Protein AF-0000000078424276 (afdb_homodimer)

Secondary structure (DSSP, 8-state):
--HHHHHHHIIIIIS-HHHHHS--HHHHHHHHHHHHHHHHHHHTTTTGGGGGSHHHHHHHHIIIIIIHHHHTTTSGGGTTTHHHHHHHHHHHTTSGGGGGS-HHHHHHHHHHHHH---HHHHHHHHHHHHHHT-HHHHHHHHHHHHHHHHHSS-GGGHHHHTPPPPHHHHHHHTSTT---/--HHHHHHHIIIIIS-HHHHHS--HHHHHHHHHHHHHHHHHHHTTTTGGGGGSHHHHHHHHIIIIIIHHHHTTTSGGGTTTHHHHHHHHHHHTTSGGGGGS-HHHHHHHHHHHHH---HHHHHHHHHHHHHHT-HHHHHHHHHHHHHHHHHSS-GGGHHHHTPPPPHHHHHHHTSTT---

Nearest PDB structures (foldseek):
  2i6h-assembly1_B  TM=9.568E-01  e=4.124E-10  Agrobacterium fabrum str. C58
  8w7s-assembly1_H  TM=4.248E-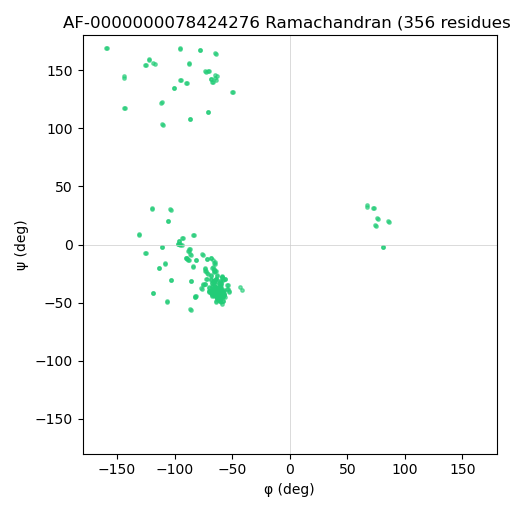01  e=8.138E+00  Saccharomyces cerevisiae S288C
  2i6h-assembly1_B  TM=9.570E-01  e=4.493E-10  Agrobacterium fabrum str. C58
  8w7s-assembly1_H  TM=4.250E-01  e=8.081E+00  Saccharomyces cerevisiae S288C

Foldseek 3Di:
DPPLVVLVCCVPPVDDPCLQPDDDLVSLVVLCVPCVVVLVCLLVVNQVVLVVDLSSLLSSLCSLQRNLCSPQPLAPSSCVSLVVSLVSLVVSCPDPCLVVDDLVSNLSSLVSLLQDLALVSLVVSLVSVVVSVDVVSSVSSVVSSVCSVVPSGQLVCCVNNVHDDDPVSVVLCPDPPSHD/DPPLVVLVCCVPPVDDPCLQPDDDLVSLVVLCVPCVVVLVCLLVVNQVVLVVDLSSLLSSLCSLQRNLCSPQPLAPSSCVSLVVSLVSLVVSCPDPCLVVDDLVSNLSSLVSLLQDLALVSLVVSLVSVVVSVDVVSSVSSVVSSVCSVVPSGLLVCCVNNVHDDDPVSVVLCPDPPSHD

Radius of gyration: 20.66 Å; Cα contacts (8 Å, |Δi|>4): 414; chains: 2; bounding box: 44×57×50 Å

Organism: Lucilia cuprina (NCBI:txid7375)

Sequence (360 aa):
MNAMEEVLSFWFEESTPKQWFEKNEKFDLTIAKRFTALSEQAAKGELAYWRVSIRGRLAEIIILDQFSRNLWRDTPRAFAQDPMALALAQEAIKQPDYHLLTLTQRKFILMPFMHSESSFIHLQAVELFRMLGDDNTLDYEMRHKAIIDKFGRYPHRNEILGRPSTAEEIAFLQQPNSSFMNAMEEVLSFWFEESTPKQWFEKNEKFDLTIAKRFTALSEQAAKGELAYWRVSIRGRLAEIIILDQFSRNLWRDTPRAFAQDPMALALAQEAIKQPDYHLLTLTQRKFILMPFMHSESSFIHLQAVELFRMLGDDNTLDYEMRHKAIIDKFGRYPHRNEILGRPSTAEEIAFLQQPNSSF

pLDDT: mean 97.3, std 3.14, range [69.75, 98.94]

Solvent-accessible surface area (backbone atoms only — not comparable to full-atom values): 19780 Å² total; per-residue (Å²): 129,60,71,53,54,49,49,44,44,42,63,72,63,72,42,51,81,68,62,75,76,49,91,44,72,70,61,27,49,52,47,38,75,73,37,46,71,58,41,55,35,49,64,65,52,66,53,60,81,37,57,85,37,62,67,29,42,42,30,52,33,39,38,36,48,53,46,24,43,44,65,30,55,89,38,51,66,22,56,64,34,42,52,35,25,30,49,51,29,63,53,45,72,69,40,87,57,43,78,74,46,52,68,71,58,45,49,54,44,47,42,38,37,62,70,48,58,38,61,70,47,35,61,54,34,52,55,54,35,56,71,64,67,43,67,68,60,33,49,52,45,52,54,47,42,52,44,25,70,71,67,55,34,62,62,72,49,21,74,52,64,72,43,88,73,49,72,68,47,55,57,45,60,72,39,87,86,48,66,129,126,58,70,53,55,50,49,44,43,42,62,70,64,72,42,50,80,66,61,74,76,48,93,46,71,70,60,25,48,52,48,40,74,72,37,47,72,58,41,54,36,48,64,67,53,67,52,61,82,37,56,84,39,64,67,28,42,42,29,52,32,39,38,37,48,53,47,24,43,44,64,31,56,87,38,53,66,21,56,66,34,43,52,36,25,29,50,51,29,63,54,45,71,69,40,88,57,42,78,74,47,53,69,70,57,46,48,54,44,48,41,37,38,60,71,48,59,37,62,70,45,33,60,53,34,53,56,53,36,55,70,63,69,43,65,70,60,33,50,53,43,52,53,47,41,51,44,25,68,72,67,54,34,62,64,72,4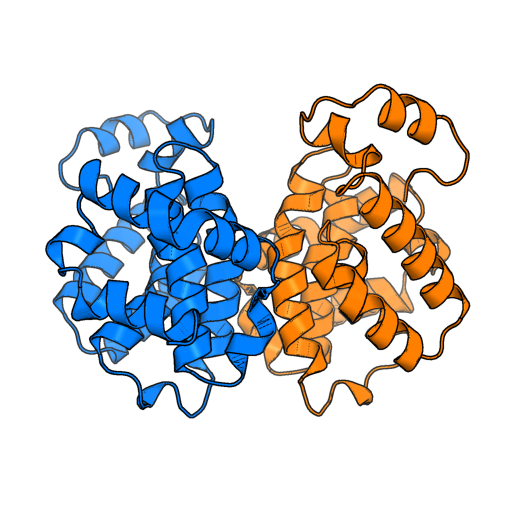7,21,72,52,63,73,43,87,73,51,72,67,47,54,56,46,60,72,40,86,85,48,65,129

InterPro domains:
  IPR010323 Protein of unknown function DUF924 [PF06041] (7-176)
  IPR011990 Tetratricopeptide-like helical domain superfamily [G3DSA:1.25.40.10] (80-180)
  IPR011990 Tetratricopeptide-like helical domain superfamily [SSF48452] (3-176)

Structure (mmCIF, N/CA/C/O backbone):
data_AF-0000000078424276-model_v1
#
loop_
_entity.id
_entity.type
_entity.pdbx_description
1 polymer 'DUF924 domain-containing protein'
#
loop_
_atom_site.group_PDB
_atom_site.id
_atom_site.type_symbol
_atom_site.label_atom_id
_atom_site.label_alt_id
_atom_site.label_comp_id
_atom_site.label_asym_id
_atom_site.label_entity_id
_atom_site.label_seq_id
_atom_site.pdbx_PDB_ins_code
_atom_site.Cartn_x
_atom_site.Cartn_y
_atom_site.Cartn_z
_atom_site.occupancy
_atom_site.B_iso_or_equiv
_atom_site.auth_seq_id
_atom_site.auth_comp_id
_atom_site.auth_asym_id
_atom_site.auth_atom_id
_atom_site.pdbx_PDB_model_num
ATOM 1 N N . MET A 1 1 ? -11.227 0.603 -26.094 1 69.88 1 MET A N 1
ATOM 2 C CA . MET A 1 1 ? -11.32 -0.172 -24.844 1 69.88 1 MET A CA 1
ATOM 3 C C . MET A 1 1 ? -10.742 0.611 -23.672 1 69.88 1 MET A C 1
ATOM 5 O O . MET A 1 1 ? -9.781 1.366 -23.828 1 69.88 1 MET A O 1
ATOM 9 N N . ASN A 1 2 ? -11.484 0.769 -22.516 1 90 2 ASN A N 1
ATOM 10 C CA . ASN A 1 2 ? -10.938 1.513 -21.375 1 90 2 ASN A CA 1
ATOM 11 C C . ASN A 1 2 ? -9.727 0.802 -20.781 1 90 2 ASN A C 1
ATOM 13 O O . ASN A 1 2 ? -9.492 -0.376 -21.062 1 90 2 ASN A O 1
ATOM 17 N N . ALA A 1 3 ? -8.766 1.421 -20.344 1 96 3 ALA A N 1
ATOM 18 C CA . ALA A 1 3 ? -7.484 0.939 -19.844 1 96 3 ALA A CA 1
ATOM 19 C C . ALA A 1 3 ? -7.668 -0.274 -18.938 1 96 3 ALA A C 1
ATOM 21 O O . ALA A 1 3 ? -6.883 -1.226 -19 1 96 3 ALA A O 1
ATOM 22 N N . MET A 1 4 ? -8.703 -0.264 -18.188 1 96.62 4 MET A N 1
ATOM 23 C CA . MET A 1 4 ? -9.023 -1.378 -17.297 1 96.62 4 MET A CA 1
ATOM 24 C C . MET A 1 4 ? -9.273 -2.654 -18.078 1 96.62 4 MET A C 1
ATOM 26 O O . MET A 1 4 ? -8.734 -3.713 -17.75 1 96.62 4 MET A O 1
ATOM 30 N N . GLU A 1 5 ? -10.078 -2.549 -19.094 1 97.31 5 GLU A N 1
ATOM 31 C CA . GLU A 1 5 ? -10.398 -3.701 -19.938 1 97.31 5 GLU A CA 1
ATOM 32 C C . GLU A 1 5 ? -9.172 -4.188 -20.703 1 97.31 5 GLU A C 1
ATOM 34 O O . GLU A 1 5 ? -9.016 -5.387 -20.938 1 97.31 5 GLU A O 1
ATOM 39 N N . GLU A 1 6 ? -8.328 -3.264 -21.031 1 98.19 6 GLU A N 1
ATOM 40 C CA . GLU A 1 6 ? -7.094 -3.645 -21.719 1 98.19 6 GLU A CA 1
ATOM 41 C C . GLU A 1 6 ? -6.227 -4.523 -20.812 1 98.19 6 GLU A C 1
ATOM 43 O O . GLU A 1 6 ? -5.637 -5.504 -21.281 1 98.19 6 GLU A O 1
ATOM 48 N N . VAL A 1 7 ? -6.129 -4.156 -19.562 1 98.75 7 VAL A N 1
ATOM 49 C CA . VAL A 1 7 ? -5.352 -4.934 -18.609 1 98.75 7 VAL A CA 1
ATOM 50 C C . VAL A 1 7 ? -5.93 -6.344 -18.5 1 98.75 7 VAL A C 1
ATOM 52 O O . VAL A 1 7 ? -5.199 -7.332 -18.594 1 98.75 7 VAL A O 1
ATOM 55 N N . LEU A 1 8 ? -7.23 -6.41 -18.328 1 98.56 8 LEU A N 1
ATOM 56 C CA . LEU A 1 8 ? -7.879 -7.695 -18.109 1 98.56 8 LEU A CA 1
ATOM 57 C C . LEU A 1 8 ? -7.832 -8.555 -19.359 1 98.56 8 LEU A C 1
ATOM 59 O O . LEU A 1 8 ? -7.578 -9.758 -19.297 1 98.56 8 LEU A O 1
ATOM 63 N N . SER A 1 9 ? -8.07 -7.938 -20.516 1 98.44 9 SER A N 1
ATOM 64 C CA . SER A 1 9 ? -7.996 -8.672 -21.781 1 98.44 9 SER A CA 1
ATOM 65 C C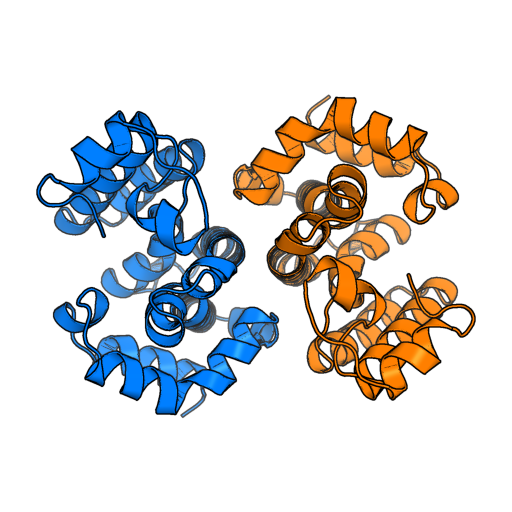 . SER A 1 9 ? -6.59 -9.195 -22.031 1 98.44 9 SER A C 1
ATOM 67 O O . SER A 1 9 ? -6.414 -10.336 -22.469 1 98.44 9 SER A O 1
ATOM 69 N N . PHE A 1 10 ? -5.641 -8.375 -21.734 1 98.75 10 PHE A N 1
ATOM 70 C CA . PHE A 1 10 ? -4.262 -8.812 -21.922 1 98.75 10 PHE A CA 1
ATOM 71 C C . PHE A 1 10 ? -3.941 -9.992 -21.016 1 98.75 10 PHE A C 1
ATOM 73 O O . PHE A 1 10 ? -3.393 -11 -21.453 1 98.75 10 PHE A O 1
ATOM 80 N N . TRP A 1 11 ? -4.316 -9.898 -19.719 1 98.38 11 TRP A N 1
ATOM 81 C CA . TRP A 1 11 ? -3.883 -10.875 -18.719 1 98.38 11 TRP A CA 1
ATOM 82 C C . TRP A 1 11 ? -4.652 -12.188 -18.875 1 98.38 11 TRP A C 1
ATOM 84 O O . TRP A 1 11 ? -4.074 -13.266 -18.781 1 98.38 11 TRP A O 1
ATOM 94 N N . PHE A 1 12 ? -5.953 -12.109 -19.266 1 98.06 12 PHE A N 1
ATOM 95 C CA . PHE A 1 12 ? -6.781 -13.305 -19.188 1 98.06 12 PHE A CA 1
ATOM 96 C C . PHE A 1 12 ? -7.078 -13.859 -20.578 1 98.06 12 PHE A C 1
ATOM 98 O O . PHE A 1 12 ? -7.504 -15.008 -20.719 1 98.06 12 PHE A O 1
ATOM 105 N N . GLU A 1 13 ? -6.859 -13.039 -21.562 1 97.69 13 GLU A N 1
ATOM 106 C CA . GLU A 1 13 ? -7.242 -13.492 -22.891 1 97.69 13 GLU A CA 1
ATOM 107 C C . GLU A 1 13 ? -6.027 -13.57 -23.812 1 97.69 13 GLU A C 1
ATOM 109 O O . GLU A 1 13 ? -5.863 -14.547 -24.547 1 97.69 13 GLU A O 1
ATOM 114 N N . GLU A 1 14 ? -5.164 -12.602 -23.75 1 97.75 14 GLU A N 1
ATOM 115 C CA . GLU A 1 14 ? -4.02 -12.555 -24.672 1 97.75 14 GLU A CA 1
ATOM 116 C C . GLU A 1 14 ? -2.854 -13.375 -24.125 1 97.75 14 GLU A C 1
ATOM 118 O O . GLU A 1 14 ? -2.053 -13.906 -24.891 1 97.75 14 GLU A O 1
ATOM 123 N N . SER A 1 15 ? -2.764 -13.414 -22.859 1 97.19 15 SER A N 1
ATOM 124 C CA . SER A 1 15 ? -1.68 -14.172 -22.234 1 97.19 15 SER A CA 1
ATOM 125 C C . SER A 1 15 ? -2.137 -15.57 -21.859 1 97.19 15 SER A C 1
ATOM 127 O O . SER A 1 15 ? -3.328 -15.883 -21.922 1 97.19 15 SER A O 1
ATOM 129 N N . THR A 1 16 ? -1.151 -16.422 -21.484 1 95.62 16 THR A N 1
ATOM 130 C CA . THR A 1 16 ? -1.415 -17.812 -21.109 1 95.62 16 THR A CA 1
ATOM 131 C C . THR A 1 16 ? -0.993 -18.062 -19.656 1 95.62 16 THR A C 1
ATOM 133 O O . THR A 1 16 ? -0.141 -17.344 -19.125 1 95.62 16 THR A O 1
ATOM 136 N N . PRO A 1 17 ? -1.586 -19.078 -19 1 93.5 17 PRO A N 1
ATOM 137 C CA . PRO A 1 17 ? -1.202 -19.406 -17.625 1 93.5 17 PRO A CA 1
ATOM 138 C C . PRO A 1 17 ? 0.3 -19.641 -17.484 1 93.5 17 PRO A C 1
ATOM 140 O O . PRO A 1 17 ? 0.886 -19.266 -16.453 1 93.5 17 PRO A O 1
ATOM 143 N N . LYS A 1 18 ? 0.91 -20.203 -18.469 1 93 18 LYS A N 1
ATOM 144 C CA . LYS A 1 18 ? 2.354 -20.406 -18.438 1 93 18 LYS A CA 1
ATOM 145 C C . LYS A 1 18 ? 3.105 -19.094 -18.375 1 93 18 LYS A C 1
ATOM 147 O O . LYS A 1 18 ? 4.066 -18.953 -17.609 1 93 18 LYS A O 1
ATOM 152 N N . GLN A 1 19 ? 2.627 -18.094 -19.078 1 93.75 19 GLN A N 1
ATOM 153 C CA . GLN A 1 19 ? 3.281 -16.797 -19.156 1 93.75 19 GLN A CA 1
ATOM 154 C C . GLN A 1 19 ? 3.113 -16.016 -17.859 1 93.75 19 GLN A C 1
ATOM 156 O O . GLN A 1 19 ? 3.938 -15.156 -17.531 1 93.75 19 GLN A O 1
ATOM 161 N N . TRP A 1 20 ? 2.113 -16.312 -17.078 1 92.38 20 TRP A N 1
ATOM 162 C CA . TRP A 1 20 ? 1.844 -15.586 -15.844 1 92.38 20 TRP A CA 1
ATOM 163 C C . TRP A 1 20 ? 2.98 -15.773 -14.844 1 92.38 20 TRP A C 1
ATOM 165 O O . TRP A 1 20 ? 3.242 -14.891 -14.023 1 92.38 20 TRP A O 1
ATOM 175 N N . PHE A 1 21 ? 3.664 -16.938 -14.898 1 89.5 21 PHE A N 1
ATOM 176 C CA . PHE A 1 21 ? 4.523 -17.281 -13.766 1 89.5 21 PHE A CA 1
ATOM 177 C C . PHE A 1 21 ? 5.941 -17.578 -14.242 1 89.5 21 PHE A C 1
ATOM 179 O O . PHE A 1 21 ? 6.859 -17.703 -13.422 1 89.5 21 PHE A O 1
ATOM 186 N N . GLU A 1 22 ? 6.105 -17.625 -15.586 1 90.5 22 GLU A N 1
ATOM 187 C CA . GLU A 1 22 ? 7.43 -17.906 -16.141 1 90.5 22 GLU A CA 1
ATOM 188 C C . GLU A 1 22 ? 8.219 -16.609 -16.3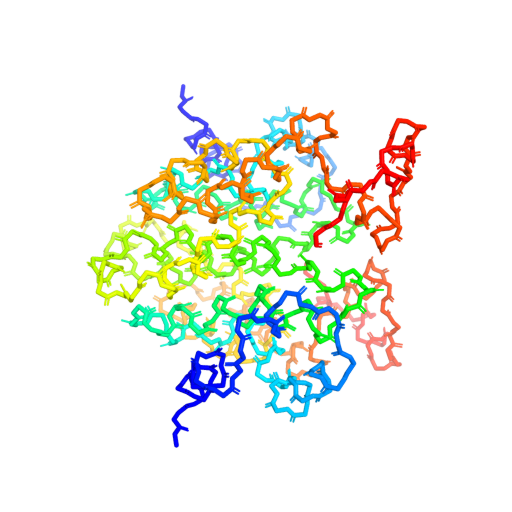44 1 90.5 22 GLU A C 1
ATOM 190 O O . GLU A 1 22 ? 7.668 -15.602 -16.781 1 90.5 22 GLU A O 1
ATOM 195 N N . LYS A 1 23 ? 9.492 -16.719 -15.992 1 92.62 23 LYS A N 1
ATOM 196 C CA . LYS A 1 23 ? 10.375 -15.633 -16.391 1 92.62 23 LYS A CA 1
ATOM 197 C C . LYS A 1 23 ? 10.625 -15.633 -17.891 1 92.62 23 LYS A C 1
ATOM 199 O O . LYS A 1 23 ? 11.156 -16.609 -18.438 1 92.62 23 LYS A O 1
ATOM 204 N N . ASN A 1 24 ? 10.172 -14.656 -18.484 1 95.69 24 ASN A N 1
ATOM 205 C CA . ASN A 1 24 ? 10.305 -14.516 -19.938 1 95.69 24 ASN A CA 1
ATOM 206 C C . ASN A 1 24 ? 10.531 -13.062 -20.344 1 95.69 24 ASN A C 1
ATOM 208 O O . ASN A 1 24 ? 9.648 -12.227 -20.188 1 95.69 24 ASN A O 1
ATOM 212 N N . GLU A 1 25 ? 11.672 -12.789 -20.938 1 96.56 25 GLU A N 1
ATOM 213 C CA . GLU A 1 25 ? 12.086 -11.43 -21.266 1 96.56 25 GLU A CA 1
ATOM 214 C C . GLU A 1 25 ? 11.156 -10.805 -22.312 1 96.56 25 GLU A C 1
ATOM 216 O O . GLU A 1 25 ? 10.852 -9.617 -22.234 1 96.56 25 GLU A O 1
ATOM 221 N N . LYS A 1 26 ? 10.797 -11.625 -23.25 1 97.38 26 LYS A N 1
ATOM 222 C CA . LYS A 1 26 ? 9.906 -11.109 -24.297 1 97.38 26 LYS A CA 1
ATOM 223 C C . LYS A 1 26 ? 8.555 -10.711 -23.719 1 97.38 26 LYS A C 1
ATOM 225 O O . LYS A 1 26 ? 7.988 -9.688 -24.078 1 97.38 26 LYS A O 1
ATOM 230 N N . PHE A 1 27 ? 8.023 -11.516 -22.828 1 98.06 27 PHE A N 1
ATOM 231 C CA . PHE A 1 27 ? 6.758 -11.211 -22.172 1 98.06 27 PHE A CA 1
ATOM 232 C C . PHE A 1 27 ? 6.879 -9.969 -21.297 1 98.06 27 PHE A C 1
ATOM 234 O O . PHE A 1 27 ? 6 -9.102 -21.328 1 98.06 27 PHE A O 1
ATOM 241 N N . ASP A 1 28 ? 7.996 -9.828 -20.562 1 98.19 28 ASP A N 1
ATOM 242 C CA . ASP A 1 28 ? 8.266 -8.641 -19.766 1 98.19 28 ASP A CA 1
ATOM 243 C C . ASP A 1 28 ? 8.273 -7.383 -20.625 1 98.19 28 ASP A C 1
ATOM 245 O O . ASP A 1 28 ? 7.699 -6.363 -20.234 1 98.19 28 ASP A O 1
ATOM 249 N N . LEU A 1 29 ? 8.898 -7.488 -21.766 1 98.06 29 LEU A N 1
ATOM 250 C CA . LEU A 1 29 ? 8.992 -6.352 -22.672 1 98.06 29 LEU A CA 1
ATOM 251 C C . LEU A 1 29 ? 7.617 -5.969 -23.203 1 98.06 29 LEU A C 1
ATOM 253 O O . LEU A 1 29 ? 7.332 -4.785 -23.406 1 98.06 29 LEU A O 1
ATOM 257 N N . THR A 1 30 ? 6.812 -6.984 -23.469 1 98.25 30 THR A N 1
ATOM 258 C CA . THR A 1 30 ? 5.461 -6.711 -23.938 1 98.25 30 THR A CA 1
ATOM 259 C C . THR A 1 30 ? 4.676 -5.922 -22.906 1 98.25 30 THR A C 1
ATOM 261 O O . THR A 1 30 ? 4.008 -4.941 -23.234 1 98.25 30 THR A O 1
ATOM 264 N N . ILE A 1 31 ? 4.758 -6.309 -21.656 1 98.5 31 ILE A N 1
ATOM 265 C CA . ILE A 1 31 ? 4.082 -5.613 -20.562 1 98.5 31 ILE A CA 1
ATOM 266 C C . ILE A 1 31 ? 4.633 -4.195 -20.438 1 98.5 31 ILE A C 1
ATOM 268 O O . ILE A 1 31 ? 3.869 -3.238 -20.281 1 98.5 31 ILE A O 1
ATOM 272 N N . ALA A 1 32 ? 5.93 -4.066 -20.562 1 98.44 32 ALA A N 1
ATOM 273 C CA . ALA A 1 32 ? 6.562 -2.756 -20.438 1 98.44 32 ALA A CA 1
ATOM 274 C C . ALA A 1 32 ? 6.078 -1.806 -21.531 1 98.44 32 ALA A C 1
ATOM 276 O O . ALA A 1 32 ? 5.73 -0.655 -21.25 1 98.44 32 ALA A O 1
ATOM 277 N N . LYS A 1 33 ? 6.023 -2.307 -22.719 1 98.25 33 LYS A N 1
ATOM 278 C CA . LYS A 1 33 ? 5.637 -1.486 -23.875 1 98.25 33 LYS A CA 1
ATOM 279 C C . LYS A 1 33 ? 4.195 -0.997 -23.734 1 98.25 33 LYS A C 1
ATOM 281 O O . LYS A 1 33 ? 3.877 0.127 -24.125 1 98.25 33 LYS A O 1
ATOM 286 N N . ARG A 1 34 ? 3.443 -1.755 -23.094 1 98.12 34 ARG A N 1
ATOM 287 C CA . ARG A 1 34 ? 2.018 -1.45 -23.125 1 98.12 34 ARG A CA 1
ATOM 288 C C . ARG A 1 34 ? 1.57 -0.788 -21.812 1 98.12 34 ARG A C 1
ATOM 290 O O . ARG A 1 34 ? 0.63 0.008 -21.812 1 98.12 34 ARG A O 1
ATOM 297 N N . PHE A 1 35 ? 2.227 -1.127 -20.688 1 98.69 35 PHE A N 1
ATOM 298 C CA . PHE A 1 35 ? 1.526 -0.844 -19.438 1 98.69 35 PHE A CA 1
ATOM 299 C C . PHE A 1 35 ? 2.436 -0.105 -18.453 1 98.69 35 PHE A C 1
ATOM 301 O O . PHE A 1 35 ? 2.082 0.08 -17.297 1 98.69 35 PHE A O 1
ATOM 308 N N . THR A 1 36 ? 3.662 0.361 -18.859 1 98.56 36 THR A N 1
ATOM 309 C CA . THR A 1 36 ? 4.57 1.032 -17.922 1 98.56 36 THR A CA 1
ATOM 310 C C . THR A 1 36 ? 3.916 2.279 -17.344 1 98.56 36 THR A C 1
ATOM 312 O O . THR A 1 36 ? 3.889 2.457 -16.125 1 98.56 36 THR A O 1
ATOM 315 N N . ALA A 1 37 ? 3.359 3.125 -18.203 1 98.19 37 ALA A N 1
ATOM 316 C CA . ALA A 1 37 ? 2.744 4.367 -17.734 1 98.19 37 ALA A CA 1
ATOM 317 C C . ALA A 1 37 ? 1.58 4.082 -16.797 1 98.19 37 ALA A C 1
ATOM 319 O O . ALA A 1 37 ? 1.432 4.742 -15.758 1 98.19 37 ALA A O 1
ATOM 320 N N . LEU A 1 38 ? 0.777 3.092 -17.125 1 98.56 38 LEU A N 1
ATOM 321 C CA . LEU A 1 38 ? -0.368 2.693 -16.312 1 98.56 38 LEU A CA 1
ATOM 322 C C . LEU A 1 38 ? 0.085 2.15 -14.969 1 98.56 38 LEU A C 1
ATOM 324 O O . LEU A 1 38 ? -0.542 2.422 -13.938 1 98.56 38 LEU A O 1
ATOM 328 N N . SER A 1 39 ? 1.176 1.409 -15 1 98.75 39 SER A N 1
ATOM 329 C CA . SER A 1 39 ? 1.721 0.837 -13.773 1 98.75 39 SER A CA 1
ATOM 330 C C . SER A 1 39 ? 2.254 1.925 -12.852 1 98.75 39 SER A C 1
ATOM 332 O O . SER A 1 39 ? 2.115 1.829 -11.625 1 98.75 39 SER A O 1
ATOM 334 N N . GLU A 1 40 ? 2.828 2.957 -13.422 1 98.31 40 GLU A N 1
ATOM 335 C CA . GLU A 1 40 ? 3.275 4.102 -12.625 1 98.31 40 GLU A CA 1
ATOM 336 C C . GLU A 1 40 ? 2.096 4.812 -11.969 1 98.31 40 GLU A C 1
ATOM 338 O O . GLU A 1 40 ? 2.166 5.188 -10.797 1 98.31 40 GLU A O 1
ATOM 343 N N . GLN A 1 41 ? 1.052 4.93 -12.672 1 98.62 41 GLN A N 1
ATOM 344 C CA . GLN A 1 41 ? -0.159 5.547 -12.141 1 98.62 41 GLN A CA 1
ATOM 345 C C . GLN A 1 41 ? -0.753 4.715 -11.008 1 98.62 41 GLN A C 1
ATOM 347 O O . GLN A 1 41 ? -1.153 5.258 -9.977 1 98.62 41 GLN A O 1
ATOM 352 N N . ALA A 1 42 ? -0.795 3.432 -11.18 1 98.81 42 ALA A N 1
ATOM 353 C CA . ALA A 1 42 ? -1.34 2.541 -10.164 1 98.81 42 ALA A CA 1
ATOM 354 C C . ALA A 1 42 ? -0.521 2.613 -8.875 1 98.81 42 ALA A C 1
ATOM 356 O O . ALA A 1 42 ? -1.082 2.674 -7.777 1 98.81 42 ALA A O 1
ATOM 357 N N . ALA A 1 43 ? 0.776 2.648 -9.062 1 98.56 43 ALA A N 1
ATOM 358 C CA . ALA A 1 43 ? 1.677 2.682 -7.91 1 98.56 43 ALA A CA 1
ATOM 359 C C . ALA A 1 43 ? 1.497 3.969 -7.109 1 98.56 43 ALA A C 1
ATOM 361 O O . ALA A 1 43 ? 1.759 3.998 -5.906 1 98.56 43 ALA A O 1
ATOM 362 N N . LYS A 1 44 ? 0.972 5.004 -7.777 1 98.5 44 LYS A N 1
ATOM 363 C CA . LYS A 1 44 ? 0.764 6.297 -7.133 1 98.5 44 LYS A CA 1
ATOM 364 C C . LYS A 1 44 ? -0.67 6.434 -6.629 1 98.5 44 LYS A C 1
ATOM 366 O O . LYS A 1 44 ? -1.059 7.488 -6.125 1 98.5 44 LYS A O 1
ATOM 371 N N . GLY A 1 45 ? -1.45 5.395 -6.781 1 98.75 45 GLY A N 1
ATOM 372 C CA . GLY A 1 45 ? -2.826 5.418 -6.309 1 98.75 45 GLY A CA 1
ATOM 373 C C . GLY A 1 45 ? -3.75 6.223 -7.211 1 98.75 45 GLY A C 1
ATOM 374 O O . GLY A 1 45 ? -4.844 6.605 -6.797 1 98.75 45 GLY A O 1
ATOM 375 N N . GLU A 1 46 ? -3.42 6.414 -8.445 1 98.81 46 GLU A N 1
ATOM 376 C CA . GLU A 1 46 ? -4.141 7.324 -9.328 1 98.81 46 GLU A CA 1
ATOM 377 C C . GLU A 1 46 ? -5.301 6.617 -10.023 1 98.81 46 GLU A C 1
ATOM 379 O O . GLU A 1 46 ? -6.121 7.258 -10.68 1 98.81 46 GLU A O 1
ATOM 384 N N . LEU A 1 47 ? -5.43 5.312 -9.836 1 98.62 47 LEU A N 1
ATOM 385 C CA . LEU A 1 47 ? -6.457 4.566 -10.555 1 98.62 47 LEU A CA 1
ATOM 386 C C . LEU A 1 47 ? -7.609 4.191 -9.625 1 98.62 47 LEU A C 1
ATOM 388 O O . LEU A 1 47 ? -8.352 3.242 -9.906 1 98.62 47 LEU A O 1
ATOM 392 N N . ALA A 1 48 ? -7.746 4.879 -8.516 1 98.44 48 ALA A N 1
ATOM 393 C CA . ALA A 1 48 ? -8.758 4.57 -7.504 1 98.44 48 ALA A CA 1
ATOM 394 C C . ALA A 1 48 ? -10.156 4.578 -8.109 1 98.44 48 ALA A C 1
ATOM 396 O O . ALA A 1 48 ? -11.047 3.863 -7.641 1 98.44 48 ALA A O 1
ATOM 397 N N . TYR A 1 49 ? -10.383 5.355 -9.125 1 97.5 49 TYR A N 1
ATOM 398 C CA . TYR A 1 49 ? -11.695 5.438 -9.766 1 97.5 49 TYR A CA 1
ATOM 399 C C . TYR A 1 49 ? -12.062 4.113 -10.414 1 97.5 49 TYR A C 1
ATOM 401 O O . TYR A 1 49 ? -13.227 3.887 -10.758 1 97.5 49 TYR A O 1
ATOM 409 N N . TRP A 1 50 ? -11.109 3.158 -10.656 1 98.31 50 TRP A N 1
ATOM 410 C CA . TRP A 1 50 ? -11.398 1.818 -11.156 1 98.31 50 TRP A CA 1
ATOM 411 C C . TRP A 1 50 ? -12.172 1.004 -10.117 1 98.31 50 TRP A C 1
ATOM 413 O O . TRP A 1 50 ? -12.852 0.037 -10.461 1 98.31 50 TRP A O 1
ATOM 423 N N . ARG A 1 51 ? -12.141 1.405 -8.812 1 98.56 51 ARG A N 1
ATOM 424 C CA . ARG A 1 51 ? -12.555 0.537 -7.711 1 98.56 51 ARG A CA 1
ATOM 425 C C . ARG A 1 51 ? -14.062 0.579 -7.512 1 98.56 51 ARG A C 1
ATOM 427 O O . ARG A 1 51 ? -14.586 -0.025 -6.574 1 98.56 51 ARG A O 1
ATOM 434 N N . VAL A 1 52 ? -14.758 1.205 -8.383 1 97.38 52 VAL A N 1
ATOM 435 C CA . VAL A 1 52 ? -16.219 1.23 -8.328 1 97.38 52 VAL A CA 1
ATOM 436 C C . VAL A 1 52 ? -16.766 -0.126 -8.758 1 97.38 52 VAL A C 1
ATOM 438 O O . VAL A 1 52 ? -17.922 -0.457 -8.453 1 97.38 52 VAL A O 1
ATOM 441 N N . SER A 1 53 ? -15.992 -0.93 -9.484 1 97.88 53 SER A N 1
ATOM 442 C CA . SER A 1 53 ? -16.391 -2.266 -9.906 1 97.88 53 SER A CA 1
ATOM 443 C C . SER A 1 53 ? -15.375 -3.314 -9.477 1 97.88 53 SER A C 1
ATOM 445 O O . SER A 1 53 ? -14.188 -3.008 -9.32 1 97.88 53 SER A O 1
ATOM 447 N N . ILE A 1 54 ? -15.844 -4.547 -9.32 1 98.62 54 ILE A N 1
ATOM 448 C CA . ILE A 1 54 ? -14.953 -5.633 -8.93 1 98.62 54 ILE A CA 1
ATOM 449 C C . ILE A 1 54 ? -13.93 -5.895 -10.031 1 98.62 54 ILE A C 1
ATOM 451 O O . ILE A 1 54 ? -12.781 -6.246 -9.742 1 98.62 54 ILE A O 1
ATOM 455 N N . ARG A 1 55 ? -14.297 -5.699 -11.32 1 98.38 55 ARG A N 1
ATOM 456 C CA . ARG A 1 55 ? -13.367 -5.875 -12.438 1 98.38 55 ARG A CA 1
ATOM 457 C C . ARG A 1 55 ? -12.273 -4.809 -12.414 1 98.38 55 ARG A C 1
ATOM 459 O O . ARG A 1 55 ? -11.117 -5.09 -12.734 1 98.38 55 ARG A O 1
ATOM 466 N N . GLY A 1 56 ? -12.711 -3.584 -12.07 1 98.69 56 GLY A N 1
ATOM 467 C CA . GLY A 1 56 ? -11.719 -2.535 -11.914 1 98.69 56 GLY A CA 1
ATOM 468 C C . GLY A 1 56 ? -10.734 -2.807 -10.789 1 98.69 56 GLY A C 1
ATOM 469 O O . GLY A 1 56 ? -9.531 -2.574 -10.93 1 98.69 56 GLY A O 1
ATOM 470 N N . ARG A 1 57 ? -11.25 -3.277 -9.602 1 98.88 57 ARG A N 1
ATOM 471 C CA . ARG A 1 57 ? -10.383 -3.676 -8.492 1 98.88 57 ARG A CA 1
ATOM 472 C C . ARG A 1 57 ? -9.406 -4.762 -8.922 1 98.88 57 ARG A C 1
ATOM 474 O O . ARG A 1 57 ? -8.219 -4.699 -8.602 1 98.88 57 ARG A O 1
ATOM 481 N N . LEU A 1 58 ? -9.914 -5.715 -9.68 1 98.88 58 LEU A N 1
ATOM 482 C CA . LEU A 1 58 ? -9.086 -6.805 -10.18 1 98.88 58 LEU A CA 1
ATOM 483 C C . LEU A 1 58 ? -7.98 -6.277 -11.086 1 98.88 58 LEU A C 1
ATOM 485 O O . LEU A 1 58 ? -6.812 -6.652 -10.938 1 98.88 58 LEU A O 1
ATOM 489 N N . ALA A 1 59 ? -8.32 -5.395 -11.992 1 98.94 59 ALA A N 1
ATOM 490 C CA . ALA A 1 59 ? -7.348 -4.84 -12.93 1 98.94 59 ALA A CA 1
ATOM 491 C C . ALA A 1 59 ? -6.238 -4.094 -12.188 1 98.94 59 ALA A C 1
ATOM 493 O O . ALA A 1 59 ? -5.059 -4.25 -12.508 1 98.94 59 ALA A O 1
ATOM 494 N N . GLU A 1 60 ? -6.602 -3.311 -11.227 1 98.94 60 GLU A N 1
ATOM 495 C CA . GLU A 1 60 ? -5.621 -2.572 -10.438 1 98.94 60 GLU A CA 1
ATOM 496 C C . GLU A 1 60 ? -4.684 -3.523 -9.695 1 98.94 60 GLU A C 1
ATOM 498 O O . GLU A 1 60 ? -3.471 -3.307 -9.664 1 98.94 60 GLU A O 1
ATOM 503 N N . ILE A 1 61 ? -5.234 -4.555 -9.133 1 98.94 61 ILE A N 1
ATOM 504 C CA . ILE A 1 61 ? -4.449 -5.516 -8.367 1 98.94 61 ILE A CA 1
ATOM 505 C C . ILE A 1 61 ? -3.498 -6.262 -9.305 1 98.94 61 ILE A C 1
ATOM 507 O O . ILE A 1 61 ? -2.342 -6.508 -8.953 1 98.94 61 ILE A O 1
ATOM 511 N N . ILE A 1 62 ? -3.969 -6.582 -10.539 1 98.94 62 ILE A N 1
ATOM 512 C CA . ILE A 1 62 ? -3.109 -7.242 -11.516 1 98.94 62 ILE A CA 1
ATOM 513 C C . ILE A 1 62 ? -1.909 -6.352 -11.828 1 98.94 62 ILE A C 1
ATOM 515 O O . ILE A 1 62 ? -0.771 -6.824 -11.859 1 98.94 62 ILE A O 1
ATOM 519 N N . ILE A 1 63 ? -2.127 -5.109 -11.984 1 98.88 63 ILE A N 1
ATOM 520 C CA . ILE A 1 63 ? -1.049 -4.176 -12.289 1 98.88 63 ILE A CA 1
ATOM 521 C C . ILE A 1 63 ? -0.063 -4.129 -11.125 1 98.88 63 ILE A C 1
ATOM 523 O O . ILE A 1 63 ? 1.146 -4.273 -11.32 1 98.88 63 ILE A O 1
ATOM 527 N N . LEU A 1 64 ? -0.537 -3.969 -9.93 1 98.88 64 LEU A N 1
ATOM 528 C CA . LEU A 1 64 ? 0.281 -3.711 -8.75 1 98.88 64 LEU A CA 1
ATOM 529 C C . LEU A 1 64 ? 1.05 -4.961 -8.336 1 98.88 64 LEU A C 1
ATOM 531 O O . LEU A 1 64 ? 2.16 -4.867 -7.805 1 98.88 64 LEU A O 1
ATOM 535 N N . ASP A 1 65 ? 0.479 -6.07 -8.609 1 98.75 65 ASP A N 1
ATOM 536 C CA . ASP A 1 65 ? 1.051 -7.301 -8.078 1 98.75 65 ASP A CA 1
ATOM 537 C C . ASP A 1 65 ? 1.755 -8.102 -9.172 1 98.75 65 ASP A C 1
ATOM 539 O O . ASP A 1 65 ? 2.908 -8.5 -9.008 1 98.75 65 ASP A O 1
ATOM 543 N N . GLN A 1 66 ? 1.132 -8.328 -10.305 1 98.5 66 GLN A N 1
ATOM 544 C CA . GLN A 1 66 ? 1.683 -9.164 -11.367 1 98.5 66 GLN A CA 1
ATOM 545 C C . GLN A 1 66 ? 2.58 -8.352 -12.297 1 98.5 66 GLN A C 1
ATOM 547 O O . GLN A 1 66 ? 3.766 -8.656 -12.438 1 98.5 66 GLN A O 1
ATOM 552 N N . PHE A 1 67 ? 2.043 -7.27 -12.867 1 98.75 67 PHE A N 1
ATOM 553 C CA . PHE A 1 67 ? 2.824 -6.496 -13.828 1 98.75 67 PHE A CA 1
ATOM 554 C C . PHE A 1 67 ? 4.09 -5.949 -13.18 1 98.75 67 PHE A C 1
ATOM 556 O O . PHE A 1 67 ? 5.129 -5.832 -13.836 1 98.75 67 PHE A O 1
ATOM 563 N N . SER A 1 68 ? 3.973 -5.59 -11.875 1 98.31 68 SER A N 1
ATOM 564 C CA . SER A 1 68 ? 5.137 -5.047 -11.188 1 98.31 68 SER A CA 1
ATOM 565 C C . SER A 1 68 ? 6.312 -6.02 -11.234 1 98.31 68 SER A C 1
ATOM 567 O O . SER A 1 68 ? 7.461 -5.609 -11.414 1 98.31 68 SER A O 1
ATOM 569 N N . ARG A 1 69 ? 6.066 -7.277 -11.102 1 97.44 69 ARG A N 1
ATOM 570 C CA . ARG A 1 69 ? 7.094 -8.312 -11.086 1 97.44 69 ARG A CA 1
ATOM 571 C C . ARG A 1 69 ? 7.688 -8.516 -12.477 1 97.44 69 ARG A C 1
ATOM 573 O O . ARG A 1 69 ? 8.82 -8.992 -12.609 1 97.44 69 ARG A O 1
ATOM 580 N N . ASN A 1 70 ? 6.949 -8.188 -13.516 1 98 70 ASN A N 1
ATOM 581 C CA . ASN A 1 70 ? 7.457 -8.219 -14.883 1 98 70 ASN A CA 1
ATOM 582 C C . ASN A 1 70 ? 8.234 -6.953 -15.219 1 98 70 ASN A C 1
ATOM 584 O O . ASN A 1 70 ? 9.352 -7.023 -15.75 1 98 70 ASN A O 1
ATOM 588 N N . LEU A 1 71 ? 7.738 -5.809 -14.875 1 98 71 LEU A N 1
ATOM 589 C CA . LEU A 1 71 ? 8.273 -4.508 -15.258 1 98 71 LEU A CA 1
ATOM 590 C C . LEU A 1 71 ? 9.602 -4.242 -14.555 1 98 71 LEU A C 1
ATOM 592 O O . LEU A 1 71 ? 10.523 -3.67 -15.148 1 98 71 LEU A O 1
ATOM 596 N N . TRP A 1 72 ? 9.633 -4.602 -13.336 1 97.94 72 TRP A N 1
ATOM 597 C CA . TRP A 1 72 ? 10.781 -4.242 -12.516 1 97.94 72 TRP A CA 1
ATOM 598 C C . TRP A 1 72 ? 11.484 -5.484 -11.984 1 97.94 72 TRP A C 1
ATOM 600 O O . TRP A 1 72 ? 12.055 -5.469 -10.891 1 97.94 72 TRP A O 1
ATOM 610 N N . ARG A 1 73 ? 11.43 -6.512 -12.758 1 96.38 73 ARG A N 1
ATOM 611 C CA . ARG A 1 73 ? 12.047 -7.781 -12.391 1 96.38 73 ARG A CA 1
ATOM 612 C C . ARG A 1 73 ? 13.492 -7.582 -11.945 1 96.38 73 ARG A C 1
ATOM 614 O O . ARG A 1 73 ? 14.227 -6.797 -12.539 1 96.38 73 ARG A O 1
ATOM 621 N N . ASP A 1 74 ? 13.852 -8.195 -10.75 1 95.31 74 ASP A N 1
ATOM 622 C CA . ASP A 1 74 ? 15.203 -8.242 -10.195 1 95.31 74 ASP A CA 1
ATOM 623 C C . ASP A 1 74 ? 15.602 -6.891 -9.609 1 95.31 74 ASP A C 1
ATOM 625 O O . ASP A 1 74 ? 16.797 -6.57 -9.531 1 95.31 74 ASP A O 1
ATOM 629 N N . THR A 1 75 ? 14.641 -6.082 -9.398 1 97.31 75 THR A N 1
ATOM 630 C CA . THR A 1 75 ? 14.844 -4.863 -8.625 1 97.31 75 THR A CA 1
ATOM 631 C C . THR A 1 75 ? 13.906 -4.832 -7.414 1 97.31 75 THR A C 1
ATOM 633 O O . THR A 1 75 ? 12.875 -5.508 -7.398 1 97.31 75 THR A O 1
ATOM 636 N N . PRO A 1 76 ? 14.227 -4.027 -6.391 1 97 76 PRO A N 1
ATOM 637 C CA . PRO A 1 76 ? 13.352 -3.908 -5.223 1 97 76 PRO A CA 1
ATOM 638 C C . PRO A 1 76 ? 11.945 -3.416 -5.582 1 97 76 PRO A C 1
ATOM 640 O O . PRO A 1 76 ? 10.977 -3.781 -4.922 1 97 76 PRO A O 1
ATOM 643 N N . ARG A 1 77 ? 11.875 -2.66 -6.652 1 97.56 77 ARG A N 1
ATOM 644 C CA . ARG A 1 77 ? 10.602 -2.057 -7.043 1 97.56 77 ARG A CA 1
ATOM 645 C C . ARG A 1 77 ? 9.594 -3.123 -7.453 1 97.56 77 ARG A C 1
ATOM 647 O O . ARG A 1 77 ? 8.383 -2.873 -7.457 1 97.56 77 ARG A O 1
ATOM 654 N N . ALA A 1 78 ? 10.031 -4.305 -7.832 1 97.75 78 ALA A N 1
ATOM 655 C CA . ALA A 1 78 ? 9.141 -5.402 -8.195 1 97.75 78 ALA A CA 1
ATOM 656 C C . ALA A 1 78 ? 8.211 -5.758 -7.039 1 97.75 78 ALA A C 1
ATOM 658 O O . ALA A 1 78 ? 7.082 -6.211 -7.258 1 97.75 78 ALA A O 1
ATOM 659 N N . PHE A 1 79 ? 8.68 -5.492 -5.789 1 97.81 79 PHE A N 1
ATOM 660 C CA . PHE A 1 79 ? 7.93 -5.895 -4.605 1 97.81 79 PHE A CA 1
ATOM 661 C C . PHE A 1 79 ? 7.383 -4.676 -3.873 1 97.81 79 PHE A C 1
ATOM 663 O O . PHE A 1 79 ? 6.633 -4.812 -2.902 1 97.81 79 PHE A O 1
ATOM 670 N N . ALA A 1 80 ? 7.676 -3.486 -4.34 1 97.56 80 ALA A N 1
ATOM 671 C CA . ALA A 1 80 ? 7.398 -2.25 -3.613 1 97.56 80 ALA A CA 1
ATOM 672 C C . ALA A 1 80 ? 5.895 -2.029 -3.459 1 97.56 80 ALA A C 1
ATOM 674 O O . ALA A 1 80 ? 5.449 -1.384 -2.508 1 97.56 80 ALA A O 1
ATOM 675 N N . GLN A 1 81 ? 5.078 -2.635 -4.34 1 98.44 81 GLN A N 1
ATOM 676 C CA . GLN A 1 81 ? 3.641 -2.387 -4.328 1 98.44 81 GLN A CA 1
ATOM 677 C C . GLN A 1 81 ? 2.902 -3.477 -3.555 1 98.44 81 GLN A C 1
ATOM 679 O O . GLN A 1 81 ? 1.686 -3.398 -3.373 1 98.44 81 GLN A O 1
ATOM 684 N N . ASP A 1 82 ? 3.631 -4.457 -3.01 1 98.69 82 ASP A N 1
ATOM 685 C CA . ASP A 1 82 ? 2.996 -5.617 -2.391 1 98.69 82 ASP A CA 1
ATOM 686 C C . ASP A 1 82 ? 2.062 -5.191 -1.259 1 98.69 82 ASP A C 1
ATOM 688 O O . ASP A 1 82 ? 0.926 -5.664 -1.173 1 98.69 82 ASP A O 1
ATOM 692 N N . PRO A 1 83 ? 2.5 -4.27 -0.395 1 98.62 83 PRO A N 1
ATOM 693 C CA . PRO A 1 83 ? 1.603 -3.902 0.702 1 98.62 83 PRO A CA 1
ATOM 694 C C . PRO A 1 83 ? 0.326 -3.219 0.216 1 98.62 83 PRO A C 1
ATOM 696 O O . PRO A 1 83 ? -0.764 -3.514 0.714 1 98.62 83 PRO A O 1
ATOM 699 N N . MET A 1 84 ? 0.451 -2.352 -0.747 1 98.88 84 MET A N 1
ATOM 700 C CA . MET A 1 84 ? -0.718 -1.688 -1.317 1 98.88 84 MET A CA 1
ATOM 701 C C . MET A 1 84 ? -1.626 -2.693 -2.02 1 98.88 84 MET A C 1
ATOM 703 O O . MET A 1 84 ? -2.848 -2.637 -1.875 1 98.88 84 MET A O 1
ATOM 707 N N . ALA A 1 85 ? -1.029 -3.602 -2.771 1 98.94 85 ALA A N 1
ATOM 708 C CA . ALA A 1 85 ? -1.798 -4.637 -3.455 1 98.94 85 ALA A CA 1
ATOM 709 C C . ALA A 1 85 ? -2.572 -5.496 -2.459 1 98.94 85 ALA A C 1
ATOM 711 O O . ALA A 1 85 ? -3.744 -5.812 -2.68 1 98.94 85 ALA A O 1
ATOM 712 N N . LEU A 1 86 ? -1.896 -5.855 -1.369 1 98.94 86 LEU A N 1
ATOM 713 C CA . LEU A 1 86 ? -2.549 -6.66 -0.342 1 98.94 86 LEU A CA 1
ATOM 714 C C . LEU A 1 86 ? -3.721 -5.906 0.277 1 98.94 86 LEU A C 1
ATOM 716 O O . LEU A 1 86 ? -4.805 -6.465 0.449 1 98.94 86 LEU A O 1
ATOM 720 N N . ALA A 1 87 ? -3.518 -4.664 0.62 1 98.94 87 ALA A N 1
ATOM 721 C CA . ALA A 1 87 ? -4.586 -3.859 1.209 1 98.94 87 ALA A CA 1
ATOM 722 C C . ALA A 1 87 ? -5.789 -3.783 0.277 1 98.94 87 ALA A C 1
ATOM 724 O O . ALA A 1 87 ? -6.934 -3.904 0.722 1 98.94 87 ALA A O 1
ATOM 725 N N . LEU A 1 88 ? -5.504 -3.586 -0.985 1 98.94 88 LEU A N 1
ATOM 726 C CA . LEU A 1 88 ? -6.586 -3.482 -1.958 1 98.94 88 LEU A CA 1
ATOM 727 C C . LEU A 1 88 ? -7.27 -4.832 -2.16 1 98.94 88 LEU A C 1
ATOM 729 O O . LEU A 1 88 ? -8.484 -4.895 -2.359 1 98.94 88 LEU A O 1
ATOM 733 N N . ALA A 1 89 ? -6.516 -5.895 -2.137 1 98.94 89 ALA A N 1
ATOM 734 C CA . ALA A 1 89 ? -7.102 -7.23 -2.197 1 98.94 89 ALA A CA 1
ATOM 735 C C . ALA A 1 89 ? -8.008 -7.484 -0.997 1 98.94 89 ALA A C 1
ATOM 737 O O . ALA A 1 89 ? -9.102 -8.039 -1.144 1 98.94 89 ALA A O 1
ATOM 738 N N . GLN A 1 90 ? -7.574 -7.082 0.191 1 98.94 90 GLN A N 1
ATOM 739 C CA . GLN A 1 90 ? -8.352 -7.23 1.416 1 98.94 90 GLN A CA 1
ATOM 740 C C . GLN A 1 90 ? -9.68 -6.484 1.316 1 98.94 90 GLN A C 1
ATOM 742 O O . GLN A 1 90 ? -10.695 -6.941 1.847 1 98.94 90 GLN A O 1
ATOM 747 N N . GLU A 1 91 ? -9.688 -5.387 0.614 1 98.81 91 GLU A N 1
ATOM 748 C CA . GLU A 1 91 ? -10.93 -4.652 0.376 1 98.81 91 GLU A CA 1
ATOM 749 C C . GLU A 1 91 ? -11.773 -5.34 -0.69 1 98.81 91 GLU A C 1
ATOM 751 O O . GLU A 1 91 ? -13 -5.391 -0.574 1 98.81 91 GLU A O 1
ATOM 756 N N . ALA A 1 92 ? -11.117 -5.875 -1.691 1 98.88 92 ALA A N 1
ATOM 757 C CA . ALA A 1 92 ? -11.82 -6.445 -2.84 1 98.88 92 ALA A CA 1
ATOM 758 C C . ALA A 1 92 ? -12.633 -7.668 -2.432 1 98.88 92 ALA A C 1
ATOM 760 O O . ALA A 1 92 ? -13.766 -7.844 -2.881 1 98.88 92 ALA A O 1
ATOM 761 N N . ILE A 1 93 ? -12.109 -8.5 -1.561 1 98.62 93 ILE A N 1
ATOM 762 C CA . ILE A 1 93 ? -12.758 -9.766 -1.229 1 98.62 93 ILE A CA 1
ATOM 763 C C . ILE A 1 93 ? -14 -9.5 -0.387 1 98.62 93 ILE A C 1
ATOM 765 O O . ILE A 1 93 ? -14.828 -10.391 -0.186 1 98.62 93 ILE A O 1
ATOM 769 N N . LYS A 1 94 ? -14.156 -8.266 0.115 1 97.69 94 LYS A N 1
ATOM 770 C CA . LYS A 1 94 ? -15.312 -7.906 0.927 1 97.69 94 LYS A CA 1
ATOM 771 C C . LYS A 1 94 ? -16.469 -7.414 0.054 1 97.69 94 LYS A C 1
ATOM 773 O O . LYS A 1 94 ? -17.594 -7.242 0.536 1 97.69 94 LYS A O 1
ATOM 778 N N . GLN A 1 95 ? -16.141 -7.137 -1.208 1 97.88 95 GLN A N 1
ATOM 779 C CA . GLN A 1 95 ? -17.156 -6.594 -2.094 1 97.88 95 GLN A CA 1
ATOM 780 C C . GLN A 1 95 ? -18.234 -7.633 -2.402 1 97.88 95 GLN A C 1
ATOM 782 O O . GLN A 1 95 ? -17.938 -8.812 -2.572 1 97.88 95 GLN A O 1
ATOM 787 N N . PRO A 1 96 ? -19.484 -7.195 -2.494 1 97 96 PRO A N 1
ATOM 788 C CA . PRO A 1 96 ? -20.562 -8.148 -2.756 1 97 96 PRO A CA 1
ATOM 789 C C . PRO A 1 96 ? -20.422 -8.836 -4.113 1 97 96 PRO A C 1
ATOM 791 O O . PRO A 1 96 ? -20.906 -9.961 -4.289 1 97 96 PRO A O 1
ATOM 794 N N . ASP A 1 97 ? -19.781 -8.203 -5.066 1 97.69 97 ASP A N 1
ATOM 795 C CA . ASP A 1 97 ? -19.688 -8.75 -6.414 1 97.69 97 ASP A CA 1
ATOM 796 C C . ASP A 1 97 ? -18.422 -9.586 -6.59 1 97.69 97 ASP A C 1
ATOM 798 O O . ASP A 1 97 ? -18.141 -10.062 -7.688 1 97.69 97 ASP A O 1
ATOM 802 N N . TYR A 1 98 ? -17.703 -9.773 -5.516 1 98.38 98 TYR A N 1
ATOM 803 C CA . TYR A 1 98 ? -16.484 -10.578 -5.562 1 98.38 98 TYR A CA 1
ATOM 804 C C . TYR A 1 98 ? -16.766 -11.961 -6.145 1 98.38 98 TYR A C 1
ATOM 806 O O . TYR A 1 98 ? -15.992 -12.461 -6.961 1 98.38 98 TYR A O 1
ATOM 814 N N . HIS A 1 99 ? -17.891 -12.531 -5.809 1 96.25 99 HIS A N 1
ATOM 815 C CA . HIS A 1 99 ? -18.234 -13.898 -6.184 1 96.25 99 HIS A CA 1
ATOM 816 C C . HIS A 1 99 ? -18.641 -13.984 -7.648 1 96.25 99 HIS A C 1
ATOM 818 O O . HIS A 1 99 ? -18.766 -15.078 -8.203 1 96.25 99 HIS A O 1
ATOM 824 N N . LEU A 1 100 ? -18.797 -12.781 -8.305 1 97.5 100 LEU A N 1
ATOM 825 C CA . LEU A 1 100 ? -19.172 -12.766 -9.719 1 97.5 100 LEU A CA 1
ATOM 826 C C . LEU A 1 100 ? -17.938 -12.992 -10.602 1 97.5 100 LEU A C 1
ATOM 828 O O . LEU A 1 100 ? -18.078 -13.281 -11.789 1 97.5 100 LEU A O 1
ATOM 832 N N . LEU A 1 101 ? -16.812 -12.898 -10.039 1 98.31 101 LEU A N 1
ATOM 833 C CA . LEU A 1 101 ? -15.586 -13.164 -10.781 1 98.31 101 LEU A CA 1
ATOM 834 C C . LEU A 1 101 ? -15.414 -14.664 -11.023 1 98.31 101 LEU A C 1
ATOM 836 O O . LEU A 1 101 ? -15.859 -15.484 -10.219 1 98.31 101 LEU A O 1
ATOM 840 N N . THR A 1 102 ? -14.758 -14.977 -12.18 1 98.12 102 THR A N 1
ATOM 841 C CA . THR A 1 102 ? -14.406 -16.375 -12.422 1 98.12 102 THR A CA 1
ATOM 842 C C . THR A 1 102 ? -13.398 -16.859 -11.383 1 98.12 102 THR A C 1
ATOM 844 O O . THR A 1 102 ? -12.773 -16.062 -10.688 1 98.12 102 THR A O 1
ATOM 847 N N . LEU A 1 103 ? -13.234 -18.156 -11.289 1 97.56 103 LEU A N 1
ATOM 848 C CA . LEU A 1 103 ? -12.273 -18.75 -10.367 1 97.56 103 LEU A CA 1
ATOM 849 C C . LEU A 1 103 ? -10.867 -18.219 -10.625 1 97.56 103 LEU A C 1
ATOM 851 O O . LEU A 1 103 ? -10.148 -17.875 -9.688 1 97.56 103 LEU A O 1
ATOM 855 N N . THR A 1 104 ? -10.523 -18.141 -11.898 1 97.81 104 THR A N 1
ATOM 856 C CA . THR A 1 104 ? -9.195 -17.656 -12.266 1 97.81 104 THR A CA 1
ATOM 857 C C . THR A 1 104 ? -9.016 -16.203 -11.859 1 97.81 104 THR A C 1
ATOM 859 O O . THR A 1 104 ? -7.957 -15.812 -11.359 1 97.81 104 THR A O 1
ATOM 862 N N . GLN A 1 105 ? -9.984 -15.422 -12.094 1 98.56 105 GLN A N 1
ATOM 863 C CA . GLN A 1 105 ? -9.93 -14.008 -11.734 1 98.56 105 GLN A CA 1
ATOM 864 C C . GLN A 1 105 ? -9.82 -13.836 -10.219 1 98.56 105 GLN A C 1
ATOM 866 O O . GLN A 1 105 ? -9.031 -13.023 -9.734 1 98.56 105 GLN A O 1
ATOM 871 N N . ARG A 1 106 ? -10.57 -14.617 -9.453 1 98.75 106 ARG A N 1
ATOM 872 C CA . ARG A 1 106 ? -10.492 -14.57 -8 1 98.75 106 ARG A CA 1
ATOM 873 C C . ARG A 1 106 ? -9.109 -14.961 -7.508 1 98.75 106 ARG A C 1
ATOM 875 O O . ARG A 1 106 ? -8.594 -14.391 -6.543 1 98.75 106 ARG A O 1
ATOM 882 N N . LYS A 1 107 ? -8.547 -15.906 -8.164 1 98.44 107 LYS A N 1
ATOM 883 C CA . LYS A 1 107 ? -7.184 -16.328 -7.852 1 98.44 107 LYS A CA 1
ATOM 884 C C . LYS A 1 107 ? -6.23 -15.133 -7.844 1 98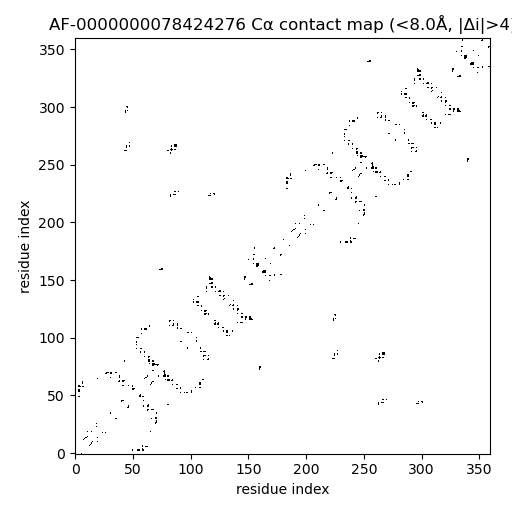.44 107 LYS A C 1
ATOM 886 O O . LYS A 1 107 ? -5.406 -15 -6.938 1 98.44 107 LYS A O 1
ATOM 891 N N . PHE A 1 108 ? -6.43 -14.258 -8.789 1 98.69 108 PHE A N 1
ATOM 892 C CA . PHE A 1 108 ? -5.488 -13.156 -8.945 1 98.69 108 PHE A CA 1
ATOM 893 C C . PHE A 1 108 ? -5.828 -12.016 -7.992 1 98.69 108 PHE A C 1
ATOM 895 O O . PHE A 1 108 ? -4.988 -11.156 -7.715 1 98.69 108 PHE A O 1
ATOM 902 N N . ILE A 1 109 ? -7.055 -11.945 -7.453 1 98.88 109 ILE A N 1
ATOM 903 C CA . ILE A 1 109 ? -7.344 -11.062 -6.332 1 98.88 109 ILE A CA 1
ATOM 904 C C . ILE A 1 109 ? -6.605 -11.555 -5.086 1 98.88 109 ILE A C 1
ATOM 906 O O . ILE A 1 109 ? -6.125 -10.742 -4.285 1 98.88 109 ILE A O 1
ATOM 910 N N . LEU A 1 110 ? -6.438 -12.883 -4.957 1 98.88 110 LEU A N 1
ATOM 911 C CA . LEU A 1 110 ? -5.91 -13.492 -3.738 1 98.88 110 LEU A CA 1
ATOM 912 C C . LEU A 1 110 ? -4.387 -13.578 -3.789 1 98.88 110 LEU A C 1
ATOM 914 O O . LEU A 1 110 ? -3.738 -13.766 -2.758 1 98.88 110 LEU A O 1
ATOM 918 N N . MET A 1 111 ? -3.779 -13.359 -4.918 1 98.75 111 MET A N 1
ATOM 919 C CA . MET A 1 111 ? -2.342 -13.539 -5.105 1 98.75 111 MET A CA 1
ATOM 920 C C . MET A 1 111 ? -1.554 -12.656 -4.148 1 98.75 111 MET A C 1
ATOM 922 O O . MET A 1 111 ? -0.542 -13.078 -3.588 1 98.75 111 MET A O 1
ATOM 926 N N . PRO A 1 112 ? -1.979 -11.414 -3.904 1 98.94 112 PRO A N 1
ATOM 927 C CA . PRO A 1 112 ? -1.221 -10.578 -2.969 1 98.94 112 PRO A CA 1
ATOM 928 C C . PRO A 1 112 ? -1.097 -11.211 -1.583 1 98.94 112 PRO A C 1
ATOM 930 O O . PRO A 1 112 ? -0.102 -10.984 -0.887 1 98.94 112 PRO A O 1
ATOM 933 N N . PHE A 1 113 ? -2.078 -12.016 -1.139 1 98.94 113 PHE A N 1
ATOM 934 C CA . PHE A 1 113 ? -1.966 -12.742 0.122 1 98.94 113 PHE A CA 1
ATOM 935 C C . PHE A 1 113 ? -0.818 -13.742 0.072 1 98.94 113 PHE A C 1
ATOM 937 O O . PHE A 1 113 ? -0.015 -13.82 1.004 1 98.94 113 PHE A O 1
ATOM 944 N N . MET A 1 114 ? -0.735 -14.398 -1.011 1 98.75 114 MET A N 1
ATOM 945 C CA . MET A 1 114 ? 0.316 -15.391 -1.211 1 98.75 114 MET A CA 1
ATOM 946 C C . MET A 1 114 ? 1.689 -14.727 -1.251 1 98.75 114 MET A C 1
ATOM 948 O O . MET A 1 114 ? 2.674 -15.305 -0.777 1 98.75 114 MET A O 1
ATOM 952 N N . HIS A 1 115 ? 1.77 -13.516 -1.72 1 98.56 115 HIS A N 1
ATOM 953 C CA . HIS A 1 115 ? 3.039 -12.82 -1.909 1 98.56 115 HIS A CA 1
ATOM 954 C C . HIS A 1 115 ? 3.473 -12.109 -0.634 1 98.56 115 HIS A C 1
ATOM 956 O O . HIS A 1 115 ? 4.582 -11.578 -0.562 1 98.56 115 HIS A O 1
ATOM 962 N N . SER A 1 116 ? 2.664 -12.133 0.38 1 98.69 116 SER A N 1
ATOM 963 C CA . SER A 1 116 ? 2.984 -11.484 1.647 1 98.69 116 SER A CA 1
ATOM 964 C C . SER A 1 116 ? 4.094 -12.227 2.383 1 98.69 116 SER A C 1
ATOM 966 O O . SER A 1 116 ? 4.176 -13.453 2.316 1 98.69 116 SER A O 1
ATOM 968 N N . GLU A 1 117 ? 4.883 -11.508 3.15 1 98.38 117 GLU A N 1
ATOM 969 C CA . GLU A 1 117 ? 5.883 -12.141 4.004 1 98.38 117 GLU A CA 1
ATOM 970 C C . GLU A 1 117 ? 5.434 -12.156 5.465 1 98.38 117 GLU A C 1
ATOM 972 O O . GLU A 1 117 ? 6.254 -12.016 6.375 1 98.38 117 GLU A O 1
ATOM 977 N N . SER A 1 118 ? 4.145 -12.227 5.684 1 98.69 118 SER A N 1
ATOM 978 C CA . SER A 1 118 ? 3.547 -12.297 7.016 1 98.69 118 SER A CA 1
ATOM 979 C C . SER A 1 118 ? 2.908 -13.664 7.262 1 98.69 118 SER A C 1
ATOM 981 O O . SER A 1 118 ? 1.985 -14.062 6.547 1 98.69 118 SER A O 1
ATOM 983 N N . SER A 1 119 ? 3.389 -14.289 8.305 1 98.5 119 SER A N 1
ATOM 984 C CA . SER A 1 119 ? 2.781 -15.562 8.672 1 98.5 119 SER A CA 1
ATOM 985 C C . SER A 1 119 ? 1.307 -15.391 9.023 1 98.5 119 SER A C 1
ATOM 987 O O . SER A 1 119 ? 0.49 -16.266 8.742 1 98.5 119 SER A O 1
ATOM 989 N N . PHE A 1 120 ? 0.981 -14.266 9.586 1 98.69 120 PHE A N 1
ATOM 990 C CA . PHE A 1 120 ? -0.404 -13.969 9.93 1 98.69 120 PHE A CA 1
ATOM 991 C C . PHE A 1 120 ? -1.269 -13.883 8.68 1 98.69 120 PHE A C 1
ATOM 993 O O . PHE A 1 120 ? -2.379 -14.422 8.648 1 98.69 120 PHE A O 1
ATOM 1000 N N . ILE A 1 121 ? -0.781 -13.219 7.664 1 98.88 121 ILE A N 1
ATOM 1001 C CA . ILE A 1 121 ? -1.515 -13.086 6.41 1 98.88 121 ILE A CA 1
ATOM 1002 C C . ILE A 1 121 ? -1.669 -14.453 5.754 1 98.88 121 ILE A C 1
ATOM 1004 O O . ILE A 1 121 ? -2.715 -14.758 5.176 1 98.88 121 ILE A O 1
ATOM 1008 N N . HIS A 1 122 ? -0.676 -15.312 5.859 1 98.81 122 HIS A N 1
ATOM 1009 C CA . HIS A 1 122 ? -0.746 -16.641 5.242 1 98.81 122 HIS A CA 1
ATOM 1010 C C . HIS A 1 122 ? -1.776 -17.516 5.938 1 98.81 122 HIS A C 1
ATOM 1012 O O . HIS A 1 122 ? -2.383 -18.391 5.309 1 98.81 122 HIS A O 1
ATOM 1018 N N . LEU A 1 123 ? -1.985 -17.297 7.219 1 98.5 123 LEU A N 1
ATOM 1019 C CA . LEU A 1 123 ? -3.062 -18.016 7.891 1 98.5 123 LEU A CA 1
ATOM 1020 C C . LEU A 1 123 ? -4.406 -17.703 7.238 1 98.5 123 LEU A C 1
ATOM 1022 O O . LEU A 1 123 ? -5.219 -18.609 7.023 1 98.5 123 LEU A O 1
ATOM 1026 N N . GLN A 1 124 ? -4.613 -16.469 6.914 1 98.44 124 GLN A N 1
ATOM 1027 C CA . GLN A 1 124 ? -5.832 -16.062 6.219 1 98.44 124 GLN A CA 1
ATOM 1028 C C . GLN A 1 124 ? -5.848 -16.578 4.785 1 98.44 124 GLN A C 1
ATOM 1030 O O . GLN A 1 124 ? -6.887 -17.031 4.293 1 98.44 124 GLN A O 1
ATOM 1035 N N . ALA A 1 125 ? -4.695 -16.531 4.145 1 98.75 125 ALA A N 1
ATOM 1036 C CA . ALA A 1 125 ? -4.57 -16.922 2.742 1 98.75 125 ALA A CA 1
ATOM 1037 C C . ALA A 1 125 ? -4.965 -18.375 2.529 1 98.75 125 ALA A C 1
ATOM 1039 O O . ALA A 1 125 ? -5.656 -18.703 1.563 1 98.75 125 ALA A O 1
ATOM 1040 N N . VAL A 1 126 ? -4.566 -19.25 3.438 1 98.69 126 VAL A N 1
ATOM 1041 C CA . VAL A 1 126 ? -4.867 -20.672 3.312 1 98.69 126 VAL A CA 1
ATOM 1042 C C . VAL A 1 126 ? -6.383 -20.875 3.254 1 98.69 126 VAL A C 1
ATOM 1044 O O . VAL A 1 126 ? -6.883 -21.609 2.4 1 98.69 126 VAL A O 1
ATOM 1047 N N . GLU A 1 127 ? -7.109 -20.188 4.105 1 98.56 127 GLU A N 1
ATOM 1048 C CA . GLU A 1 127 ? -8.562 -20.312 4.117 1 98.56 127 GLU A CA 1
ATOM 1049 C C . GLU A 1 127 ? -9.18 -19.75 2.844 1 98.56 127 GLU A C 1
ATOM 1051 O O . GLU A 1 127 ? -10.109 -20.328 2.283 1 98.56 127 GLU A O 1
ATOM 1056 N N . LEU A 1 128 ? -8.695 -18.625 2.416 1 98.62 128 LEU A N 1
ATOM 1057 C CA . LEU A 1 128 ? -9.195 -17.984 1.203 1 98.62 128 LEU A CA 1
ATOM 1058 C C . LEU A 1 128 ? -8.969 -18.875 -0.014 1 98.62 128 LEU A C 1
ATOM 1060 O O . LEU A 1 128 ? -9.875 -19.078 -0.826 1 98.62 128 LEU A O 1
ATOM 1064 N N . PHE A 1 129 ? -7.801 -19.484 -0.138 1 98.62 129 PHE A N 1
ATOM 1065 C CA . PHE A 1 129 ? -7.48 -20.328 -1.279 1 98.62 129 PHE A CA 1
ATOM 1066 C C . PHE A 1 129 ? -8.219 -21.656 -1.188 1 98.62 129 PHE A C 1
ATOM 1068 O O . PHE A 1 129 ? -8.586 -22.25 -2.209 1 98.62 129 PHE A O 1
ATOM 1075 N N . ARG A 1 130 ? -8.398 -22.125 0.055 1 98.31 130 ARG 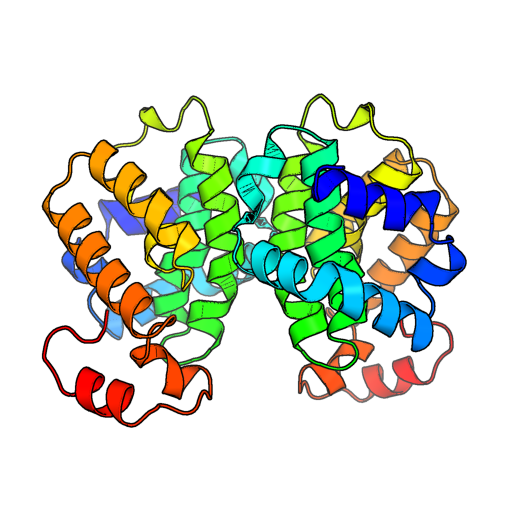A N 1
ATOM 1076 C CA . ARG A 1 130 ? -9.242 -23.312 0.217 1 98.31 130 ARG A CA 1
ATOM 1077 C C . ARG A 1 130 ? -10.641 -23.062 -0.328 1 98.31 130 ARG A C 1
ATOM 1079 O O . ARG A 1 130 ? -11.188 -23.891 -1.065 1 98.31 130 ARG A O 1
ATOM 1086 N N . MET A 1 131 ? -11.234 -21.922 -0.027 1 97.69 131 MET A N 1
ATOM 1087 C CA . MET A 1 131 ? -12.586 -21.562 -0.453 1 97.69 131 MET A CA 1
ATOM 1088 C C . MET A 1 131 ? -12.641 -21.344 -1.96 1 97.69 131 MET A C 1
ATOM 1090 O O . MET A 1 131 ? -13.695 -21.5 -2.576 1 97.69 131 MET A O 1
ATOM 1094 N N . LEU A 1 132 ? -11.531 -20.969 -2.518 1 97.12 132 LEU A N 1
ATOM 1095 C CA . LEU A 1 132 ? -11.461 -20.781 -3.963 1 97.12 132 LEU A CA 1
ATOM 1096 C C . LEU A 1 132 ? -11.805 -22.078 -4.695 1 97.12 132 LEU A C 1
ATOM 1098 O O . LEU A 1 132 ? -12.367 -22.047 -5.789 1 97.12 132 LEU A O 1
ATOM 1102 N N . GLY A 1 133 ? -11.336 -23.234 -4.105 1 96.31 133 GLY A N 1
ATOM 1103 C CA . GLY A 1 133 ? -11.703 -24.531 -4.66 1 96.31 133 GLY A CA 1
ATOM 1104 C C . GLY A 1 133 ? -10.789 -24.984 -5.777 1 96.31 133 GLY A C 1
ATOM 1105 O O . GLY A 1 133 ? -11.188 -25.766 -6.641 1 96.31 133 GLY A O 1
ATOM 1106 N N . ASP A 1 134 ? -9.625 -24.484 -5.922 1 96.56 134 ASP A N 1
ATOM 1107 C CA . ASP A 1 134 ? -8.57 -24.891 -6.848 1 96.56 134 ASP A CA 1
ATOM 1108 C C . ASP A 1 134 ? -7.41 -25.547 -6.102 1 96.56 134 ASP A C 1
ATOM 1110 O O . ASP A 1 134 ? -6.516 -24.844 -5.613 1 96.56 134 ASP A O 1
ATOM 1114 N N . ASP A 1 135 ? -7.32 -26.812 -6.141 1 96.81 135 ASP A N 1
ATOM 1115 C CA . ASP A 1 135 ? -6.363 -27.578 -5.336 1 96.81 135 ASP A CA 1
ATOM 1116 C C . ASP A 1 135 ? -4.93 -27.25 -5.738 1 96.81 135 ASP A C 1
ATOM 1118 O O . ASP A 1 135 ? -4.031 -27.219 -4.891 1 96.81 135 ASP A O 1
ATOM 1122 N N . ASN A 1 136 ? -4.762 -27.094 -6.945 1 95.88 136 ASN A N 1
ATOM 1123 C CA . ASN A 1 136 ? -3.42 -26.75 -7.414 1 95.88 136 ASN A CA 1
ATOM 1124 C C . ASN A 1 136 ? -2.941 -25.438 -6.832 1 95.88 136 ASN A C 1
ATOM 1126 O O . ASN A 1 136 ? -1.805 -25.328 -6.367 1 95.88 136 ASN A O 1
ATOM 1130 N N . THR A 1 137 ? -3.762 -24.422 -6.883 1 96.19 137 THR A N 1
ATOM 1131 C CA . THR A 1 137 ? -3.406 -23.125 -6.336 1 96.19 137 THR A CA 1
ATOM 1132 C C . THR A 1 137 ? -3.238 -23.188 -4.82 1 96.19 137 THR A C 1
ATOM 1134 O O . THR A 1 137 ? -2.363 -22.531 -4.258 1 96.19 137 THR A O 1
ATOM 1137 N N . LEU A 1 138 ? -4.125 -24 -4.172 1 98.12 138 LEU A N 1
ATOM 1138 C CA . LEU A 1 138 ? -3.984 -24.188 -2.73 1 98.12 138 LEU A CA 1
ATOM 1139 C C . LEU A 1 138 ? -2.633 -24.812 -2.393 1 98.12 138 LEU A C 1
ATOM 1141 O O . LEU A 1 138 ? -1.989 -24.406 -1.419 1 98.12 138 LEU A O 1
ATOM 1145 N N . ASP A 1 139 ? -2.195 -25.719 -3.203 1 97.56 139 ASP A N 1
ATOM 1146 C CA . ASP A 1 139 ? -0.895 -26.344 -2.98 1 97.56 139 ASP A CA 1
ATOM 1147 C C . ASP A 1 139 ? 0.23 -25.312 -3.062 1 97.56 139 ASP A C 1
ATOM 1149 O O . ASP A 1 139 ? 1.173 -25.359 -2.27 1 97.56 139 ASP A O 1
ATOM 1153 N N . TYR A 1 140 ? 0.141 -24.453 -4.039 1 96.62 140 TYR A N 1
ATOM 1154 C CA . TYR A 1 140 ? 1.129 -23.391 -4.148 1 96.62 140 TYR A CA 1
ATOM 1155 C C . TYR A 1 140 ? 1.126 -22.516 -2.898 1 96.62 140 TYR A C 1
ATOM 1157 O O . TYR A 1 140 ? 2.186 -22.141 -2.393 1 96.62 140 TYR A O 1
ATOM 1165 N N . GLU A 1 141 ? -0.087 -22.172 -2.387 1 98.12 141 GLU A N 1
ATOM 1166 C CA . GLU A 1 141 ? -0.166 -21.391 -1.161 1 98.12 141 GLU A CA 1
ATOM 1167 C C . GLU A 1 141 ? 0.489 -22.109 0.009 1 98.12 141 GLU A C 1
ATOM 1169 O O . GLU A 1 141 ? 1.213 -21.5 0.799 1 98.12 141 GLU A O 1
ATOM 1174 N N . MET A 1 142 ? 0.245 -23.438 0.079 1 98.31 142 MET A N 1
ATOM 1175 C CA . MET A 1 142 ? 0.814 -24.219 1.177 1 98.31 142 MET A CA 1
ATOM 1176 C C . MET A 1 142 ? 2.338 -24.219 1.106 1 98.31 142 MET A C 1
ATOM 1178 O O . MET A 1 142 ? 3.01 -24.125 2.135 1 98.31 142 MET A O 1
ATOM 1182 N N . ARG A 1 143 ? 2.848 -24.266 -0.059 1 97.5 143 ARG A N 1
ATOM 1183 C CA . ARG A 1 143 ? 4.297 -24.219 -0.244 1 97.5 143 ARG A CA 1
ATOM 1184 C C . ARG A 1 143 ? 4.852 -22.859 0.142 1 97.5 143 ARG A C 1
ATOM 1186 O O . ARG A 1 143 ? 5.898 -22.766 0.79 1 97.5 143 ARG A O 1
ATOM 1193 N N . HIS A 1 144 ? 4.191 -21.828 -0.26 1 98 144 HIS A N 1
ATOM 1194 C CA . HIS A 1 144 ? 4.609 -20.484 0.126 1 98 144 HIS A CA 1
ATOM 1195 C C . HIS A 1 144 ? 4.57 -20.312 1.641 1 98 144 HIS A C 1
ATOM 1197 O O . HIS A 1 144 ? 5.52 -19.797 2.234 1 98 144 HIS A O 1
ATOM 1203 N N . LYS A 1 145 ? 3.449 -20.781 2.227 1 98.38 145 LYS A N 1
ATOM 1204 C CA . LYS A 1 145 ? 3.311 -20.656 3.676 1 98.38 145 LYS A CA 1
ATOM 1205 C C . LYS A 1 145 ? 4.438 -21.391 4.395 1 98.38 145 LYS A C 1
ATOM 1207 O O . LYS A 1 145 ? 4.953 -20.922 5.406 1 98.38 145 LYS A O 1
ATOM 1212 N N . ALA A 1 146 ? 4.812 -22.531 3.928 1 98 146 ALA A N 1
ATOM 1213 C CA . ALA A 1 146 ? 5.875 -23.328 4.555 1 98 146 ALA A CA 1
ATOM 1214 C C . ALA A 1 146 ? 7.18 -22.531 4.613 1 98 146 ALA A C 1
ATOM 1216 O O . ALA A 1 146 ? 7.898 -22.578 5.613 1 98 146 ALA A O 1
ATOM 1217 N N . ILE A 1 147 ? 7.473 -21.828 3.562 1 98.06 147 ILE A N 1
ATOM 1218 C CA . ILE A 1 147 ? 8.688 -21.016 3.512 1 98.06 147 ILE A CA 1
ATOM 1219 C C . ILE A 1 147 ? 8.594 -19.891 4.543 1 98.06 147 ILE A C 1
ATOM 1221 O O . ILE A 1 147 ? 9.547 -19.641 5.285 1 98.06 147 ILE A O 1
ATOM 1225 N N . ILE A 1 148 ? 7.484 -19.234 4.633 1 98.19 148 ILE A N 1
ATOM 1226 C CA . ILE A 1 148 ? 7.281 -18.125 5.551 1 98.19 148 ILE A CA 1
ATOM 1227 C C . ILE A 1 148 ? 7.312 -18.641 6.992 1 98.19 148 ILE A C 1
ATOM 1229 O O . ILE A 1 148 ? 7.879 -17.984 7.871 1 98.19 148 ILE A O 1
ATOM 1233 N N . ASP A 1 149 ? 6.715 -19.781 7.215 1 98.12 149 ASP A N 1
ATOM 1234 C CA . ASP A 1 149 ? 6.738 -20.375 8.555 1 98.12 149 ASP A CA 1
ATOM 1235 C C . ASP A 1 149 ? 8.172 -20.656 9 1 98.12 149 ASP A C 1
ATOM 1237 O O . ASP A 1 149 ? 8.5 -20.5 10.18 1 98.12 149 ASP A O 1
ATOM 1241 N N . LYS A 1 150 ? 8.93 -21.031 8.055 1 97.75 150 LYS A N 1
ATOM 1242 C CA . LYS A 1 150 ? 10.297 -21.422 8.383 1 97.75 150 LYS A CA 1
ATOM 1243 C C . LYS A 1 150 ? 11.211 -20.219 8.531 1 97.75 150 LYS A C 1
ATOM 1245 O O . LYS A 1 150 ? 12.008 -20.141 9.469 1 97.75 150 LYS A O 1
ATOM 1250 N N . PHE A 1 151 ? 11.133 -19.25 7.625 1 98.19 151 PHE A N 1
ATOM 1251 C CA . PHE A 1 151 ? 12.156 -18.219 7.555 1 98.19 151 PHE A CA 1
ATOM 1252 C C . PHE A 1 151 ? 11.586 -16.859 7.938 1 98.19 151 PHE A C 1
ATOM 1254 O O . PHE A 1 151 ? 12.336 -15.906 8.195 1 98.19 151 PHE A O 1
ATOM 1261 N N . GLY A 1 152 ? 10.219 -16.656 7.883 1 97.56 152 GLY A N 1
ATOM 1262 C CA . GLY A 1 152 ? 9.586 -15.383 8.18 1 97.56 152 GLY A CA 1
ATOM 1263 C C . GLY A 1 152 ? 9.625 -14.414 7.012 1 97.56 152 GLY A C 1
ATOM 1264 O O . GLY A 1 152 ? 9.18 -13.266 7.133 1 97.56 152 GLY A O 1
ATOM 1265 N N . ARG A 1 153 ? 10.227 -14.852 5.992 1 98.06 153 ARG A N 1
ATOM 1266 C CA . ARG A 1 153 ? 10.375 -14.086 4.758 1 98.06 153 ARG A CA 1
ATOM 1267 C C . ARG A 1 153 ? 10.672 -15 3.576 1 98.06 153 ARG A C 1
ATOM 1269 O O . ARG A 1 153 ? 10.867 -16.203 3.748 1 98.06 153 ARG A O 1
ATOM 1276 N N . TYR A 1 154 ? 10.602 -14.453 2.396 1 98.12 154 TYR A N 1
ATOM 1277 C CA . TYR A 1 154 ? 11.031 -15.18 1.207 1 98.12 154 TYR A CA 1
ATOM 1278 C C . TYR A 1 154 ? 12.523 -15 0.963 1 98.12 154 TYR A C 1
ATOM 1280 O O . TYR A 1 154 ? 12.961 -13.938 0.512 1 98.12 154 TYR A O 1
ATOM 1288 N N . PRO A 1 155 ? 13.32 -15.977 1.169 1 98.38 155 PRO A N 1
ATOM 1289 C CA . PRO A 1 155 ? 14.773 -15.852 1.042 1 98.38 155 PRO A CA 1
ATOM 1290 C C . PRO A 1 155 ? 15.211 -15.453 -0.365 1 98.38 155 PRO A C 1
ATOM 1292 O O . PRO A 1 155 ? 16.219 -14.758 -0.528 1 98.38 155 PRO A O 1
ATOM 1295 N N . HIS A 1 156 ? 14.484 -15.844 -1.381 1 96.88 156 HIS A N 1
ATOM 1296 C CA . HIS A 1 156 ? 14.883 -15.555 -2.752 1 96.88 156 HIS A CA 1
ATOM 1297 C C . HIS A 1 156 ? 14.781 -14.062 -3.051 1 96.88 156 HIS A C 1
ATOM 1299 O O . HIS A 1 156 ? 15.297 -13.594 -4.066 1 96.88 156 HIS A O 1
ATOM 1305 N N . ARG A 1 157 ? 14.156 -13.328 -2.184 1 97.62 157 ARG A N 1
ATOM 1306 C CA . ARG A 1 157 ? 14.062 -11.875 -2.346 1 97.62 157 ARG A CA 1
ATOM 1307 C C . ARG A 1 157 ? 15.234 -11.172 -1.674 1 97.62 157 ARG A C 1
ATOM 1309 O O . ARG A 1 157 ? 15.445 -9.977 -1.87 1 97.62 157 ARG A O 1
ATOM 1316 N N . ASN A 1 158 ? 16 -11.914 -0.871 1 97.94 158 ASN A N 1
ATOM 1317 C CA . ASN A 1 158 ? 17.016 -11.305 -0.026 1 97.94 158 ASN A CA 1
ATOM 1318 C C . ASN A 1 158 ? 18.031 -10.516 -0.853 1 97.94 158 ASN A C 1
ATOM 1320 O O . ASN A 1 158 ? 18.281 -9.344 -0.583 1 97.94 158 ASN A O 1
ATOM 1324 N N . GLU A 1 159 ? 18.547 -11.094 -1.882 1 96.69 159 GLU A N 1
ATOM 1325 C CA . GLU A 1 159 ? 19.562 -10.445 -2.697 1 96.69 159 GLU A CA 1
ATOM 1326 C C . GLU A 1 159 ? 19.016 -9.18 -3.352 1 96.69 159 GLU A C 1
ATOM 1328 O O . GLU A 1 159 ? 19.672 -8.125 -3.32 1 96.69 159 GLU A O 1
ATOM 1333 N N . ILE A 1 160 ? 17.844 -9.289 -3.855 1 96.75 160 ILE A N 1
ATOM 1334 C CA . ILE A 1 160 ? 17.203 -8.172 -4.555 1 96.75 160 ILE A CA 1
ATOM 1335 C C . ILE A 1 160 ? 16.938 -7.035 -3.574 1 96.75 160 ILE A C 1
ATOM 1337 O O . ILE A 1 160 ? 17.125 -5.863 -3.906 1 96.75 160 ILE A O 1
ATOM 1341 N N . LEU A 1 161 ? 16.594 -7.355 -2.312 1 96.75 161 LEU A N 1
ATOM 1342 C CA . LEU A 1 161 ? 16.172 -6.363 -1.332 1 96.75 161 LEU A CA 1
ATOM 1343 C C . LEU A 1 161 ? 17.328 -5.926 -0.453 1 96.75 161 LEU A C 1
ATOM 1345 O O . LEU A 1 161 ? 17.156 -5.102 0.447 1 96.75 161 LEU A O 1
ATOM 1349 N N . GLY A 1 162 ? 18.516 -6.484 -0.69 1 96.31 162 GLY A N 1
ATOM 1350 C CA . GLY A 1 162 ? 19.688 -6.102 0.069 1 96.31 162 GLY A CA 1
ATOM 1351 C C . GLY A 1 162 ? 19.672 -6.625 1.493 1 96.31 162 GLY A C 1
ATOM 1352 O O . GLY A 1 162 ? 20.156 -5.949 2.412 1 96.31 162 GLY A O 1
ATOM 1353 N N . ARG A 1 163 ? 19.062 -7.781 1.702 1 97.25 163 ARG A N 1
ATOM 1354 C CA . ARG A 1 163 ? 19.016 -8.43 3.008 1 97.25 163 ARG A CA 1
ATOM 1355 C C . ARG A 1 163 ? 20.047 -9.555 3.102 1 97.25 163 ARG A C 1
ATOM 1357 O O . ARG A 1 163 ? 20.203 -10.336 2.162 1 97.25 163 ARG A O 1
ATOM 1364 N N . PRO A 1 164 ? 20.734 -9.555 4.23 1 97.75 164 PRO A N 1
ATOM 1365 C CA . PRO A 1 164 ? 21.656 -10.68 4.406 1 97.75 164 PRO A CA 1
ATOM 1366 C C . PRO A 1 164 ? 20.922 -12.008 4.578 1 97.75 164 PRO A C 1
ATOM 1368 O O . PRO A 1 164 ? 19.891 -12.078 5.258 1 97.75 164 PRO A O 1
ATOM 1371 N N . SER A 1 165 ? 21.422 -13.031 3.982 1 98.06 165 SER A N 1
ATOM 1372 C CA . SER A 1 165 ? 20.859 -14.375 4.098 1 98.06 165 SER A CA 1
ATOM 1373 C C . SER A 1 165 ? 21.547 -15.172 5.195 1 98.06 165 SER A C 1
ATOM 1375 O O . SER A 1 165 ? 22.766 -15.078 5.367 1 98.06 165 SER A O 1
ATOM 1377 N N . THR A 1 166 ? 20.797 -15.898 5.867 1 98.25 166 THR A N 1
ATOM 1378 C CA . THR A 1 166 ? 21.375 -16.828 6.82 1 98.25 166 THR A CA 1
ATOM 1379 C C . THR A 1 166 ? 21.922 -18.062 6.105 1 98.25 166 THR A C 1
ATOM 1381 O O . THR A 1 166 ? 21.625 -18.297 4.934 1 98.25 166 THR A O 1
ATOM 1384 N N . ALA A 1 167 ? 22.688 -18.844 6.836 1 98.25 167 ALA A N 1
ATOM 1385 C CA . ALA A 1 167 ? 23.219 -20.094 6.273 1 98.25 167 ALA A CA 1
ATOM 1386 C C . ALA A 1 167 ? 22.078 -21.047 5.891 1 98.25 167 ALA A C 1
ATOM 1388 O O . ALA A 1 167 ? 22.156 -21.719 4.867 1 98.25 167 ALA A O 1
ATOM 1389 N N . GLU A 1 168 ? 21.078 -21.031 6.723 1 98.31 168 GLU A N 1
ATOM 1390 C CA . GLU A 1 168 ? 19.922 -21.891 6.457 1 98.31 168 GLU A CA 1
ATOM 1391 C C . GLU A 1 168 ? 19.188 -21.453 5.191 1 98.31 168 GLU A C 1
ATOM 1393 O O . GLU A 1 168 ? 18.75 -22.297 4.402 1 98.31 168 GLU A O 1
ATOM 1398 N N . GLU A 1 169 ? 18.984 -20.156 4.984 1 98.38 169 GLU A N 1
ATOM 1399 C CA . GLU A 1 169 ? 18.344 -19.625 3.785 1 98.38 169 GLU A CA 1
ATOM 1400 C C . GLU A 1 169 ? 19.172 -19.938 2.535 1 98.38 169 GLU A C 1
ATOM 1402 O O . GLU A 1 169 ? 18.609 -20.281 1.49 1 98.38 169 GLU A O 1
ATOM 1407 N N . ILE A 1 170 ? 20.453 -19.812 2.625 1 97.81 170 ILE A N 1
ATOM 1408 C CA . ILE A 1 170 ? 21.344 -20.094 1.502 1 97.81 170 ILE A CA 1
ATOM 1409 C C . ILE A 1 170 ? 21.203 -21.562 1.101 1 97.81 170 ILE A C 1
ATOM 1411 O O . ILE A 1 170 ? 21.094 -21.891 -0.085 1 97.81 170 ILE A O 1
ATOM 1415 N N . ALA A 1 171 ? 21.203 -22.453 2.113 1 97.94 171 ALA A N 1
ATOM 1416 C CA . ALA A 1 171 ? 21.047 -23.875 1.854 1 97.94 171 ALA A CA 1
ATOM 1417 C C . ALA A 1 171 ? 19.688 -24.172 1.223 1 97.94 171 ALA A C 1
ATOM 1419 O O . ALA A 1 171 ? 19.578 -24.984 0.301 1 97.94 171 ALA A O 1
ATOM 1420 N N . PHE A 1 172 ? 18.688 -23.516 1.705 1 97.94 172 PHE A N 1
ATOM 1421 C CA . PHE A 1 172 ? 17.328 -23.688 1.188 1 97.94 172 PHE A CA 1
ATOM 1422 C C . PHE A 1 172 ? 17.266 -23.281 -0.282 1 97.94 172 PHE A C 1
ATOM 1424 O O . PHE A 1 172 ? 16.625 -23.984 -1.085 1 97.94 172 PHE A O 1
ATOM 1431 N N . LEU A 1 173 ? 17.891 -22.172 -0.674 1 96.94 173 LEU A N 1
ATOM 1432 C CA . LEU A 1 173 ? 17.828 -21.625 -2.027 1 96.94 173 LEU A CA 1
ATOM 1433 C C . LEU A 1 173 ? 18.484 -22.578 -3.021 1 96.94 173 LEU A C 1
ATOM 1435 O O . LEU A 1 173 ? 18.312 -22.438 -4.234 1 96.94 173 LEU A O 1
ATOM 1439 N N . GLN A 1 174 ? 19.266 -23.547 -2.514 1 96.19 174 GLN A N 1
ATOM 1440 C CA . GLN A 1 174 ? 19.922 -24.531 -3.379 1 96.19 174 GLN A CA 1
ATOM 1441 C C . GLN A 1 174 ? 18.984 -25.703 -3.672 1 96.19 174 GLN A C 1
ATOM 1443 O O . GLN A 1 174 ? 19.281 -26.531 -4.539 1 96.19 174 GLN A O 1
ATOM 1448 N N . GLN A 1 175 ? 17.906 -25.781 -3.033 1 95 175 GLN A N 1
ATOM 1449 C CA . GLN A 1 175 ? 16.953 -26.875 -3.225 1 95 175 GLN A CA 1
ATOM 1450 C C . GLN A 1 175 ? 15.977 -26.547 -4.355 1 95 175 GLN A C 1
ATOM 1452 O O . GLN A 1 175 ? 15.75 -25.391 -4.684 1 95 175 GLN A O 1
ATOM 1457 N N . PRO A 1 176 ? 15.406 -27.578 -4.941 1 91.19 176 PRO A N 1
ATOM 1458 C CA . PRO A 1 176 ? 14.375 -27.328 -5.949 1 91.19 176 PRO A CA 1
ATOM 1459 C C . PRO A 1 176 ? 13.141 -26.656 -5.375 1 91.19 176 PRO A C 1
ATOM 1461 O O . PRO A 1 176 ? 12.773 -26.891 -4.223 1 91.19 176 PRO A O 1
ATOM 1464 N N . ASN A 1 177 ? 12.492 -25.781 -6.148 1 87.56 177 ASN A N 1
ATOM 1465 C CA . ASN A 1 177 ? 11.242 -25.141 -5.777 1 87.56 177 ASN A CA 1
ATOM 1466 C C . ASN A 1 177 ? 11.43 -24.188 -4.605 1 87.56 177 ASN A C 1
ATOM 1468 O O . ASN A 1 177 ? 10.578 -24.094 -3.723 1 87.56 177 ASN A O 1
ATOM 1472 N N . SER A 1 178 ? 12.602 -23.547 -4.547 1 89.94 178 SER A N 1
ATOM 1473 C CA . SER A 1 178 ? 12.938 -22.656 -3.439 1 89.94 178 SER A CA 1
ATOM 1474 C C . SER A 1 178 ? 12.625 -21.203 -3.785 1 89.94 178 SER A C 1
ATOM 1476 O O . SER A 1 178 ? 12.93 -20.297 -3.004 1 89.94 178 SER A O 1
ATOM 1478 N N . SER A 1 179 ? 12.094 -21 -5.012 1 86.38 179 SER A N 1
ATOM 1479 C CA . SER A 1 179 ? 11.727 -19.656 -5.465 1 86.38 179 SER A CA 1
ATOM 1480 C C . SER A 1 179 ? 10.469 -19.688 -6.324 1 86.38 179 SER A C 1
ATOM 1482 O O . SER A 1 179 ? 10.195 -20.688 -6.996 1 86.38 179 SER A O 1
ATOM 1484 N N . PHE A 1 180 ? 9.836 -18.672 -6.043 1 81.69 180 PHE A N 1
ATOM 1485 C CA . PHE A 1 180 ? 8.609 -18.531 -6.828 1 81.69 180 PHE A CA 1
ATOM 1486 C C . PHE A 1 180 ? 8.609 -17.234 -7.613 1 81.69 180 PHE A C 1
ATOM 1488 O O . PHE A 1 180 ? 9.234 -16.25 -7.207 1 81.69 180 PHE A O 1
ATOM 1495 N N . MET B 1 1 ? -8.438 -1.661 26.859 1 69.75 1 MET B N 1
ATOM 1496 C CA . MET B 1 1 ? -8.758 -0.897 25.656 1 69.75 1 MET B CA 1
ATOM 1497 C C . MET B 1 1 ? -8.219 -1.596 24.406 1 69.75 1 MET B C 1
ATOM 1499 O O . MET B 1 1 ? -7.164 -2.232 24.453 1 69.75 1 MET B O 1
ATOM 1503 N N . ASN B 1 2 ? -9.062 -1.85 23.328 1 89.94 2 ASN B N 1
ATOM 1504 C CA . ASN B 1 2 ? -8.562 -2.514 22.141 1 89.94 2 ASN B CA 1
ATOM 1505 C C . ASN B 1 2 ? -7.5 -1.669 21.422 1 89.94 2 ASN B C 1
ATOM 1507 O O . ASN B 1 2 ? -7.375 -0.473 21.703 1 89.94 2 ASN B O 1
ATOM 1511 N N . ALA B 1 3 ? -6.527 -2.148 20.906 1 96.06 3 ALA B N 1
ATOM 1512 C CA . ALA B 1 3 ? -5.359 -1.522 20.281 1 96.06 3 ALA B CA 1
ATOM 1513 C C . ALA B 1 3 ? -5.766 -0.34 19.422 1 96.06 3 ALA B C 1
ATOM 1515 O O . ALA B 1 3 ? -5.09 0.694 19.406 1 96.06 3 ALA B O 1
ATOM 1516 N N . MET B 1 4 ? -6.871 -0.493 18.734 1 96.69 4 MET B N 1
ATOM 1517 C CA . MET B 1 4 ? -7.387 0.578 17.891 1 96.69 4 MET B CA 1
ATOM 1518 C C . MET B 1 4 ? -7.707 1.818 18.719 1 96.69 4 MET B C 1
ATOM 1520 O O . MET B 1 4 ? -7.332 2.932 18.344 1 96.69 4 MET B O 1
ATOM 1524 N N . GLU B 1 5 ? -8.391 1.627 19.812 1 97.31 5 GLU B N 1
ATOM 1525 C CA . GLU B 1 5 ? -8.758 2.736 20.688 1 97.31 5 GLU B CA 1
ATOM 1526 C C . GLU B 1 5 ? -7.531 3.363 21.344 1 97.31 5 GLU B C 1
ATOM 1528 O O . GLU B 1 5 ? -7.496 4.574 21.578 1 97.31 5 GLU B O 1
ATOM 1533 N N . GLU B 1 6 ? -6.562 2.543 21.578 1 98.19 6 GLU B N 1
ATOM 1534 C CA . GLU B 1 6 ? -5.316 3.068 22.141 1 98.19 6 GLU B CA 1
ATOM 1535 C C . GLU B 1 6 ? -4.648 4.039 21.172 1 98.19 6 GLU B C 1
ATOM 1537 O O . GLU B 1 6 ? -4.133 5.082 21.578 1 98.19 6 GLU B O 1
ATOM 1542 N N . VAL B 1 7 ? -4.629 3.682 19.922 1 98.81 7 VAL B N 1
ATOM 1543 C CA . VAL B 1 7 ? -4.043 4.543 18.891 1 98.81 7 VAL B CA 1
ATOM 1544 C C . VAL B 1 7 ? -4.793 5.871 18.844 1 98.81 7 VAL B C 1
ATOM 1546 O O . VAL B 1 7 ? -4.18 6.938 18.875 1 98.81 7 VAL B O 1
ATOM 1549 N N . LEU B 1 8 ? -6.102 5.781 18.797 1 98.56 8 LEU B N 1
ATOM 1550 C CA . LEU B 1 8 ? -6.918 6.984 18.656 1 98.56 8 LEU B CA 1
ATOM 1551 C C . LEU B 1 8 ? -6.848 7.844 19.906 1 98.56 8 LEU B C 1
ATOM 1553 O O . LEU B 1 8 ? -6.742 9.07 19.828 1 98.56 8 LEU B O 1
ATOM 1557 N N . SER B 1 9 ? -6.898 7.219 21.078 1 98.44 9 SER B N 1
ATOM 1558 C CA . SER B 1 9 ? -6.789 7.961 22.328 1 98.44 9 SER B CA 1
ATOM 1559 C C . SER B 1 9 ? -5.434 8.648 22.438 1 98.44 9 SER B C 1
ATOM 1561 O O . SER B 1 9 ? -5.352 9.797 22.875 1 98.44 9 SER B O 1
ATOM 1563 N N . PHE B 1 10 ? -4.426 7.941 22.062 1 98.75 10 PHE B N 1
ATOM 1564 C CA . PHE B 1 10 ? -3.096 8.531 22.109 1 98.75 10 PHE B CA 1
ATOM 1565 C C . PHE B 1 10 ? -3.01 9.742 21.172 1 98.75 10 PHE B C 1
ATOM 1567 O O . PHE B 1 10 ? -2.543 10.812 21.578 1 98.75 10 PHE B O 1
ATOM 1574 N N . TRP B 1 11 ? -3.502 9.602 19.922 1 98.38 11 TRP B N 1
ATOM 1575 C CA . TRP B 1 11 ? -3.287 10.617 18.906 1 98.38 11 TRP B CA 1
ATOM 1576 C C . TRP B 1 11 ? -4.188 11.828 19.141 1 98.38 11 TRP B C 1
ATOM 1578 O O . TRP B 1 11 ? -3.752 12.969 19 1 98.38 11 TRP B O 1
ATOM 1588 N N . PHE B 1 12 ? -5.422 11.602 19.656 1 98.06 12 PHE B N 1
ATOM 1589 C CA . PHE B 1 12 ? -6.387 12.695 19.672 1 98.06 12 PHE B CA 1
ATOM 1590 C C . PHE B 1 12 ? -6.609 13.211 21.094 1 98.06 12 PHE B C 1
ATOM 1592 O O . PHE B 1 12 ? -7.148 14.305 21.281 1 98.06 12 PHE B O 1
ATOM 1599 N N . GLU B 1 13 ? -6.199 12.43 22.031 1 97.69 13 GLU B N 1
ATOM 1600 C CA . GLU B 1 13 ? -6.496 12.844 23.406 1 97.69 13 GLU B CA 1
ATOM 1601 C C . GLU B 1 13 ? -5.219 13.07 24.203 1 97.69 13 GLU B C 1
ATOM 1603 O O . GLU B 1 13 ? -5.098 14.055 24.922 1 97.69 13 GLU B O 1
ATOM 1608 N N . GLU B 1 14 ? -4.254 12.211 24.047 1 97.75 14 GLU B N 1
ATOM 1609 C CA . GLU B 1 14 ? -3.031 12.305 24.844 1 97.75 14 GLU B CA 1
ATOM 1610 C C . GLU B 1 14 ? -2.025 13.25 24.203 1 97.75 14 GLU B C 1
ATOM 1612 O O . GLU B 1 14 ? -1.218 13.875 24.891 1 97.75 14 GLU B O 1
ATOM 1617 N N . SER B 1 15 ? -2.076 13.281 22.922 1 97.19 15 SER B N 1
ATOM 1618 C CA . SER B 1 15 ? -1.152 14.156 22.203 1 97.19 15 SER B CA 1
ATOM 1619 C C . SER B 1 15 ? -1.805 15.492 21.875 1 97.19 15 SER B C 1
ATOM 1621 O O . SER B 1 15 ? -3.016 15.656 22.031 1 97.19 15 SER B O 1
ATOM 1623 N N . THR B 1 16 ? -0.963 16.469 21.438 1 95.62 16 THR B N 1
ATOM 1624 C CA . THR B 1 16 ? -1.426 17.812 21.078 1 95.62 16 THR B CA 1
ATOM 1625 C C . THR B 1 16 ? -1.182 18.109 19.609 1 95.62 16 THR B C 1
ATOM 1627 O O . THR B 1 16 ? -0.311 17.484 18.984 1 95.62 16 THR B O 1
ATOM 1630 N N . PRO B 1 17 ? -1.955 19.031 19.016 1 93.5 17 PRO B N 1
ATOM 1631 C CA . PRO B 1 17 ? -1.752 19.391 17.609 1 93.5 17 PRO B CA 1
ATOM 1632 C C . PRO B 1 17 ? -0.311 19.797 17.312 1 93.5 17 PRO B C 1
ATOM 1634 O O . PRO B 1 17 ? 0.213 19.5 16.25 1 93.5 17 PRO B O 1
ATOM 1637 N N . LYS B 1 18 ? 0.319 20.438 18.25 1 93 18 LYS B N 1
ATOM 1638 C CA . LYS B 1 18 ? 1.715 20.828 18.062 1 93 18 LYS B CA 1
ATOM 1639 C C . LYS B 1 18 ? 2.611 19.594 17.922 1 93 18 LYS B C 1
ATOM 1641 O O . LYS B 1 18 ? 3.504 19.578 17.078 1 93 18 LYS B O 1
ATOM 1646 N N . GLN B 1 19 ? 2.336 18.547 18.672 1 93.75 19 GLN B N 1
ATOM 1647 C CA . GLN B 1 19 ? 3.146 17.328 18.672 1 93.75 19 GLN B CA 1
ATOM 1648 C C . GLN B 1 19 ? 2.943 16.531 17.391 1 93.75 19 GLN B C 1
ATOM 1650 O O . GLN B 1 19 ? 3.826 15.781 16.969 1 93.75 19 GLN B O 1
ATOM 1655 N N . TRP B 1 20 ? 1.839 16.719 16.719 1 92.31 20 TRP B N 1
ATOM 1656 C CA . TRP B 1 20 ? 1.535 15.953 15.508 1 92.31 20 TRP B CA 1
ATOM 1657 C C . TRP B 1 20 ? 2.537 16.266 14.398 1 92.31 20 TRP B C 1
ATOM 1659 O O . TRP B 1 20 ? 2.82 15.414 13.555 1 92.31 20 TRP B O 1
ATOM 1669 N N . PHE B 1 21 ? 3.072 17.516 14.383 1 89.44 21 PHE B N 1
ATOM 1670 C CA . PHE B 1 21 ? 3.77 17.953 13.18 1 89.44 21 PHE B CA 1
ATOM 1671 C C . PHE B 1 21 ? 5.184 18.406 13.508 1 89.44 21 PHE B C 1
ATOM 1673 O O . PHE B 1 21 ? 5.992 18.641 12.609 1 89.44 21 PHE B O 1
ATOM 1680 N N . GLU B 1 22 ? 5.469 18.469 14.844 1 90.38 22 GLU B N 1
ATOM 1681 C CA . GLU B 1 22 ? 6.797 18.922 15.258 1 90.38 22 GLU B CA 1
ATOM 1682 C C . GLU B 1 22 ? 7.754 17.734 15.383 1 90.38 22 GLU B C 1
ATOM 1684 O O . GLU B 1 22 ? 7.371 16.672 15.867 1 90.38 22 GLU B O 1
ATOM 1689 N N . LYS B 1 23 ? 8.961 18 14.906 1 92.56 23 LYS B N 1
ATOM 1690 C CA . LYS B 1 23 ? 10.008 17.031 15.203 1 92.56 23 LYS B CA 1
ATOM 1691 C C . LYS B 1 23 ? 10.398 17.062 16.672 1 92.56 23 LYS B C 1
ATOM 1693 O O . LYS B 1 23 ? 10.859 18.094 17.172 1 92.56 23 LYS B O 1
ATOM 1698 N N . ASN B 1 24 ? 10.125 16.031 17.312 1 95.56 24 ASN B N 1
ATOM 1699 C CA . ASN B 1 24 ? 10.414 15.914 18.734 1 95.56 24 ASN B CA 1
ATOM 1700 C C . ASN B 1 24 ? 10.859 14.508 19.109 1 95.56 24 ASN B C 1
ATOM 1702 O O . ASN B 1 24 ? 10.062 13.562 19.031 1 95.56 24 ASN B O 1
ATOM 1706 N N . GLU B 1 25 ? 12.062 14.367 19.594 1 96.5 25 GLU B N 1
ATOM 1707 C CA . GLU B 1 25 ? 12.664 13.07 19.875 1 96.5 25 GLU B CA 1
ATOM 1708 C C . GLU B 1 25 ? 11.922 12.344 20.984 1 96.5 25 GLU B C 1
ATOM 1710 O O . GLU B 1 25 ? 11.758 11.125 20.953 1 96.5 25 GLU B O 1
ATOM 1715 N N . LYS B 1 26 ? 11.57 13.117 21.969 1 97.31 26 LYS B N 1
ATOM 1716 C CA . LYS B 1 26 ? 10.859 12.508 23.094 1 97.31 26 LYS B CA 1
ATOM 1717 C C . LYS B 1 26 ? 9.508 11.953 22.641 1 97.31 26 LYS B C 1
ATOM 1719 O O . LYS B 1 26 ? 9.109 10.859 23.062 1 97.31 26 LYS B O 1
ATOM 1724 N N . PHE B 1 27 ? 8.805 12.68 21.812 1 98.06 27 PHE B N 1
ATOM 1725 C CA . PHE B 1 27 ? 7.527 12.227 21.281 1 98.06 27 PHE B CA 1
ATOM 1726 C C . PHE B 1 27 ? 7.707 10.992 20.406 1 98.06 27 PHE B C 1
ATOM 1728 O O . PHE B 1 27 ? 6.945 10.031 20.5 1 98.06 27 PHE B O 1
ATOM 1735 N N . ASP B 1 28 ? 8.75 10.984 19.547 1 98.12 28 ASP B N 1
ATOM 1736 C CA . ASP B 1 28 ? 9.078 9.836 18.719 1 98.12 28 ASP B CA 1
ATOM 1737 C C . ASP B 1 28 ? 9.32 8.594 19.562 1 98.12 28 ASP B C 1
ATOM 1739 O O . ASP B 1 28 ? 8.844 7.508 19.234 1 98.12 28 ASP B O 1
ATOM 1743 N N . LEU B 1 29 ? 10.039 8.781 20.641 1 98.06 29 LEU B N 1
ATOM 1744 C CA . LEU B 1 29 ? 10.359 7.668 21.531 1 98.06 29 LEU B CA 1
ATOM 1745 C C . LEU B 1 29 ? 9.102 7.121 22.188 1 98.06 29 LEU B C 1
ATOM 1747 O O . LEU B 1 29 ? 8.984 5.914 22.406 1 98.06 29 LEU B O 1
ATOM 1751 N N . THR B 1 30 ? 8.203 8.031 22.547 1 98.19 30 THR B N 1
ATOM 1752 C CA . THR B 1 30 ? 6.945 7.602 23.141 1 98.19 30 THR B CA 1
ATOM 1753 C C . THR B 1 30 ? 6.164 6.719 22.172 1 98.19 30 THR B C 1
ATOM 1755 O O . THR B 1 30 ? 5.652 5.664 22.562 1 98.19 30 THR B O 1
ATOM 1758 N N . ILE B 1 31 ? 6.082 7.109 20.922 1 98.44 31 ILE B N 1
ATOM 1759 C CA . ILE B 1 31 ? 5.391 6.336 19.906 1 98.44 31 ILE B CA 1
ATOM 1760 C C . ILE B 1 31 ? 6.09 4.992 19.703 1 98.44 31 ILE B C 1
ATOM 1762 O O . ILE B 1 31 ? 5.438 3.951 19.609 1 98.44 31 ILE B O 1
ATOM 1766 N N . ALA B 1 32 ? 7.41 5.016 19.703 1 98.44 32 ALA B N 1
ATOM 1767 C CA . ALA B 1 32 ? 8.18 3.791 19.516 1 98.44 32 ALA B CA 1
ATOM 1768 C C . ALA B 1 32 ? 7.922 2.795 20.641 1 98.44 32 ALA B C 1
ATOM 1770 O O . ALA B 1 32 ? 7.691 1.61 20.391 1 98.44 32 ALA B O 1
ATOM 1771 N N . LYS B 1 33 ? 7.918 3.297 21.844 1 98.19 33 LYS B N 1
ATOM 1772 C CA . LYS B 1 33 ? 7.742 2.439 23.016 1 98.19 33 LYS B CA 1
ATOM 1773 C C . LYS B 1 33 ? 6.363 1.786 23.016 1 98.19 33 LYS B C 1
ATOM 1775 O O . LYS B 1 33 ? 6.215 0.633 23.422 1 98.19 33 LYS B O 1
ATOM 1780 N N . ARG B 1 34 ? 5.469 2.451 22.453 1 98.12 34 ARG B N 1
ATOM 1781 C CA . ARG B 1 34 ? 4.098 1.982 22.625 1 98.12 34 ARG B CA 1
ATOM 1782 C C . ARG B 1 34 ? 3.604 1.268 21.375 1 98.12 34 ARG B C 1
ATOM 1784 O O . ARG B 1 34 ? 2.766 0.367 21.453 1 98.12 34 ARG B O 1
ATOM 1791 N N . PHE B 1 35 ? 4.094 1.67 20.188 1 98.69 35 PHE B N 1
ATOM 1792 C CA . PHE B 1 35 ? 3.312 1.299 19.016 1 98.69 35 PHE B CA 1
ATOM 1793 C C . PHE B 1 35 ? 4.199 0.665 17.938 1 98.69 35 PHE B C 1
ATOM 1795 O O . PHE B 1 35 ? 3.756 0.428 16.812 1 98.69 35 PHE B O 1
ATOM 1802 N N . THR B 1 36 ? 5.5 0.353 18.203 1 98.56 36 THR B N 1
ATOM 1803 C CA . THR B 1 36 ? 6.387 -0.213 17.203 1 98.56 36 THR B CA 1
ATOM 1804 C C . THR B 1 36 ? 5.828 -1.531 16.672 1 98.56 36 THR B C 1
ATOM 1806 O O . THR B 1 36 ? 5.699 -1.716 15.453 1 98.56 36 THR B O 1
ATOM 1809 N N . ALA B 1 37 ? 5.469 -2.428 17.562 1 98.19 37 ALA B N 1
ATOM 1810 C CA . ALA B 1 37 ? 4.961 -3.734 17.156 1 98.19 37 ALA B CA 1
ATOM 1811 C C . ALA B 1 37 ? 3.684 -3.596 16.344 1 98.19 37 ALA B C 1
ATOM 1813 O O . ALA B 1 37 ? 3.514 -4.277 15.32 1 98.19 37 ALA B O 1
ATOM 1814 N N . LEU B 1 38 ? 2.807 -2.695 16.75 1 98.56 38 LEU B N 1
ATOM 1815 C CA . LEU B 1 38 ? 1.548 -2.439 16.062 1 98.56 38 LEU B CA 1
ATOM 1816 C C . LEU B 1 38 ? 1.798 -1.852 14.68 1 98.56 38 LEU B C 1
ATOM 1818 O O . LEU B 1 38 ? 1.107 -2.201 13.719 1 98.56 38 LEU B O 1
ATOM 1822 N N . SER B 1 39 ? 2.789 -0.995 14.617 1 98.75 39 SER B N 1
ATOM 1823 C CA . SER B 1 39 ? 3.141 -0.37 13.344 1 98.75 39 SER B CA 1
ATOM 1824 C C . SER B 1 39 ? 3.703 -1.394 12.367 1 98.75 39 SER B C 1
ATOM 1826 O O . SER B 1 39 ? 3.434 -1.323 11.164 1 98.75 39 SER B O 1
ATOM 1828 N N . GLU B 1 40 ? 4.445 -2.344 12.867 1 98.31 40 GLU B N 1
ATOM 1829 C CA . GLU B 1 40 ? 4.945 -3.43 12.031 1 98.31 40 GLU B CA 1
ATOM 1830 C C . GLU B 1 40 ? 3.801 -4.281 11.484 1 98.31 40 GLU B C 1
ATOM 1832 O O . GLU B 1 40 ? 3.797 -4.652 10.312 1 98.31 40 GLU B O 1
ATOM 1837 N N . GLN B 1 41 ? 2.854 -4.52 12.281 1 98.62 41 GLN B N 1
ATOM 1838 C CA . GLN B 1 41 ? 1.68 -5.281 11.875 1 98.62 41 GLN B CA 1
ATOM 1839 C C . GLN B 1 41 ? 0.883 -4.531 10.812 1 98.62 41 GLN B C 1
ATOM 1841 O O . GLN B 1 41 ? 0.45 -5.121 9.82 1 98.62 41 GLN B O 1
ATOM 1846 N N . ALA B 1 42 ? 0.708 -3.26 10.984 1 98.88 42 ALA B N 1
ATOM 1847 C CA . ALA B 1 42 ? -0.038 -2.445 10.031 1 98.88 42 ALA B CA 1
ATOM 1848 C C . ALA B 1 42 ? 0.652 -2.43 8.672 1 98.88 42 ALA B C 1
ATOM 1850 O O . ALA B 1 42 ? -0.003 -2.562 7.633 1 98.88 42 ALA B O 1
ATOM 1851 N N . ALA B 1 43 ? 1.954 -2.307 8.727 1 98.56 43 ALA B N 1
ATOM 1852 C CA . ALA B 1 43 ? 2.734 -2.24 7.496 1 98.56 43 ALA B CA 1
ATOM 1853 C C . ALA B 1 43 ? 2.631 -3.545 6.711 1 98.56 43 ALA B C 1
ATOM 1855 O O . ALA B 1 43 ? 2.773 -3.553 5.484 1 98.56 43 ALA B O 1
ATOM 1856 N N . LYS B 1 44 ? 2.301 -4.625 7.426 1 98.5 44 LYS B N 1
ATOM 1857 C CA . LYS B 1 44 ? 2.186 -5.938 6.797 1 98.5 44 LYS B CA 1
ATOM 1858 C C . LYS B 1 44 ? 0.735 -6.25 6.434 1 98.5 44 LYS B C 1
ATOM 1860 O O . LYS B 1 44 ? 0.427 -7.352 5.977 1 98.5 44 LYS B O 1
ATOM 1865 N N . GLY B 1 45 ? -0.15 -5.316 6.668 1 98.75 45 GLY B N 1
ATOM 1866 C CA . GLY B 1 45 ? -1.553 -5.508 6.336 1 98.75 45 GLY B CA 1
ATOM 1867 C C . GLY B 1 45 ? -2.279 -6.406 7.32 1 98.75 45 GLY B C 1
ATOM 1868 O O . GLY B 1 45 ? -3.361 -6.918 7.02 1 98.75 45 GLY B O 1
ATOM 1869 N N . GLU B 1 46 ? -1.803 -6.551 8.508 1 98.81 46 GLU B N 1
ATOM 1870 C CA . GLU B 1 46 ? -2.32 -7.535 9.461 1 98.81 46 GLU B CA 1
ATOM 1871 C C . GLU B 1 46 ? -3.484 -6.965 10.266 1 98.81 46 GLU B C 1
ATOM 1873 O O . GLU B 1 46 ? -4.156 -7.691 11 1 98.81 46 GLU B O 1
ATOM 1878 N N . LEU B 1 47 ? -3.783 -5.688 10.102 1 98.69 47 LEU B N 1
ATOM 1879 C CA . LEU B 1 47 ? -4.812 -5.062 10.922 1 98.69 47 LEU B CA 1
ATOM 1880 C C . LEU B 1 47 ? -6.086 -4.828 10.117 1 98.69 47 LEU B C 1
ATOM 1882 O O . LEU B 1 47 ? -6.902 -3.975 10.469 1 98.69 47 LEU B O 1
ATOM 1886 N N . ALA B 1 48 ? -6.25 -5.535 9.016 1 98.44 48 ALA B N 1
ATOM 1887 C CA . ALA B 1 48 ? -7.383 -5.352 8.109 1 98.44 48 ALA B CA 1
ATOM 1888 C C . ALA B 1 48 ? -8.711 -5.523 8.852 1 98.44 48 ALA B C 1
ATOM 1890 O O . ALA B 1 48 ? -9.719 -4.922 8.477 1 98.44 48 ALA B O 1
ATOM 1891 N N . TYR B 1 49 ? -8.742 -6.312 9.875 1 97.5 49 TYR B N 1
ATOM 1892 C CA . TYR B 1 49 ? -9.961 -6.547 10.641 1 97.5 49 TYR B CA 1
ATOM 1893 C C . TYR B 1 49 ? -10.414 -5.273 11.344 1 97.5 49 TYR B C 1
ATOM 1895 O O . TYR B 1 49 ? -11.555 -5.188 11.805 1 97.5 49 TYR B O 1
ATOM 1903 N N . TRP B 1 50 ? -9.57 -4.215 11.492 1 98.31 50 TRP B N 1
ATOM 1904 C CA . TRP B 1 50 ? -9.969 -2.916 12.023 1 98.31 50 TRP B CA 1
ATOM 1905 C C . TRP B 1 50 ? -10.93 -2.207 11.078 1 98.31 50 TRP B C 1
ATOM 1907 O O . TRP B 1 50 ? -11.688 -1.332 11.5 1 98.31 50 TRP B O 1
ATOM 1917 N N . ARG B 1 51 ? -10.977 -2.594 9.773 1 98.56 51 ARG B N 1
ATOM 1918 C CA . ARG B 1 51 ? -11.594 -1.787 8.727 1 98.56 51 ARG B CA 1
ATOM 1919 C C . ARG B 1 51 ? -13.102 -2.01 8.672 1 98.56 51 ARG B C 1
ATOM 1921 O O . ARG B 1 51 ? -13.781 -1.481 7.789 1 98.56 51 ARG B O 1
ATOM 1928 N N . VAL B 1 52 ? -13.625 -2.711 9.602 1 97.38 52 VAL B N 1
ATOM 1929 C CA . VAL B 1 52 ? -15.07 -2.908 9.695 1 97.38 52 VAL B CA 1
ATOM 1930 C C . VAL B 1 52 ? -15.734 -1.623 10.188 1 97.38 52 VAL B C 1
ATOM 1932 O O . VAL B 1 52 ? -16.938 -1.43 10 1 97.38 52 VAL B O 1
ATOM 1935 N N . SER B 1 53 ? -14.977 -0.732 10.836 1 97.88 53 SER B N 1
ATOM 1936 C CA . SER B 1 53 ? -15.492 0.549 11.312 1 97.88 53 SER B CA 1
ATOM 1937 C C . SER B 1 53 ? -14.648 1.709 10.789 1 97.88 53 SER B C 1
ATOM 1939 O O . SER B 1 53 ? -13.461 1.543 10.516 1 97.88 53 SER B O 1
ATOM 1941 N N . ILE B 1 54 ? -15.273 2.873 10.695 1 98.62 54 ILE B N 1
ATOM 1942 C CA . ILE B 1 54 ? -14.562 4.055 10.219 1 98.62 54 ILE B CA 1
ATOM 1943 C C . ILE B 1 54 ? -13.469 4.441 11.211 1 98.62 54 ILE B C 1
ATOM 1945 O O . ILE B 1 54 ? -12.406 4.926 10.82 1 98.62 54 ILE B O 1
ATOM 1949 N N . ARG B 1 55 ? -13.68 4.211 12.531 1 98.38 55 ARG B N 1
ATOM 1950 C CA . ARG B 1 55 ? -12.672 4.5 13.547 1 98.38 55 ARG B CA 1
ATOM 1951 C C . ARG B 1 55 ? -11.477 3.57 13.414 1 98.38 55 ARG B C 1
ATOM 1953 O O . ARG B 1 55 ? -10.336 3.988 13.617 1 98.38 55 ARG B O 1
ATOM 1960 N N . GLY B 1 56 ? -11.789 2.307 13.109 1 98.69 56 GLY B N 1
ATOM 1961 C CA . GLY B 1 56 ? -10.703 1.379 12.844 1 98.69 56 GLY B CA 1
ATOM 1962 C C . GLY B 1 56 ? -9.875 1.757 11.625 1 98.69 56 GLY B C 1
ATOM 1963 O O . GLY B 1 56 ? -8.648 1.67 11.656 1 98.69 56 GLY B O 1
ATOM 1964 N N . ARG B 1 57 ? -10.555 2.158 10.5 1 98.88 57 ARG B N 1
ATOM 1965 C CA . ARG B 1 57 ? -9.859 2.648 9.312 1 98.88 57 ARG B CA 1
ATOM 1966 C C . ARG B 1 57 ? -8.977 3.846 9.656 1 98.88 57 ARG B C 1
ATOM 1968 O O . ARG B 1 57 ? -7.828 3.92 9.219 1 98.88 57 ARG B O 1
ATOM 1975 N N . LEU B 1 58 ? -9.516 4.742 10.461 1 98.94 58 LEU B N 1
ATOM 1976 C CA . LEU B 1 58 ? -8.781 5.926 10.883 1 98.94 58 LEU B CA 1
ATOM 1977 C C . LEU B 1 58 ? -7.535 5.535 11.68 1 98.94 58 LEU B C 1
ATOM 1979 O O . LEU B 1 58 ? -6.441 6.047 11.414 1 98.94 58 LEU B O 1
ATOM 1983 N N . ALA B 1 59 ? -7.68 4.617 12.602 1 98.94 59 ALA B N 1
ATOM 1984 C CA . ALA B 1 59 ? -6.559 4.188 13.438 1 98.94 59 ALA B CA 1
ATOM 1985 C C . ALA B 1 59 ? -5.453 3.572 12.586 1 98.94 59 ALA B C 1
ATOM 1987 O O . ALA B 1 59 ? -4.27 3.867 12.789 1 98.94 59 ALA B O 1
ATOM 1988 N N . GLU B 1 60 ? -5.809 2.742 11.656 1 98.94 60 GLU B N 1
ATOM 1989 C CA . GLU B 1 60 ? -4.832 2.123 10.766 1 98.94 60 GLU B CA 1
ATOM 1990 C C . GLU B 1 60 ? -4.09 3.172 9.945 1 98.94 60 GLU B C 1
ATOM 1992 O O . GLU B 1 60 ? -2.869 3.102 9.797 1 98.94 60 GLU B O 1
ATOM 1997 N N . ILE B 1 61 ? -4.82 4.129 9.445 1 98.94 61 ILE B N 1
ATOM 1998 C CA . ILE B 1 61 ? -4.234 5.176 8.617 1 98.94 61 ILE B CA 1
ATOM 1999 C C . ILE B 1 61 ? -3.291 6.031 9.453 1 98.94 61 ILE B C 1
ATOM 2001 O O . ILE B 1 61 ? -2.209 6.406 8.992 1 98.94 61 ILE B O 1
ATOM 2005 N N . ILE B 1 62 ? -3.67 6.305 10.734 1 98.94 62 ILE B N 1
ATOM 2006 C CA . ILE B 1 62 ? -2.803 7.066 11.625 1 98.94 62 ILE B CA 1
ATOM 2007 C C . ILE B 1 62 ? -1.479 6.328 11.812 1 98.94 62 ILE B C 1
ATOM 2009 O O . ILE B 1 62 ? -0.407 6.934 11.734 1 98.94 62 ILE B O 1
ATOM 2013 N N . ILE B 1 63 ? -1.527 5.066 11.984 1 98.88 63 ILE B N 1
ATOM 2014 C CA . ILE B 1 63 ? -0.321 4.27 12.18 1 98.88 63 ILE B CA 1
ATOM 2015 C C . ILE B 1 63 ? 0.543 4.328 10.922 1 98.88 63 ILE B C 1
ATOM 2017 O O . ILE B 1 63 ? 1.74 4.617 10.992 1 98.88 63 ILE B O 1
ATOM 2021 N N . LEU B 1 64 ? -0.03 4.109 9.766 1 98.88 64 LEU B N 1
ATOM 2022 C CA . LEU B 1 64 ? 0.692 3.943 8.516 1 98.88 64 LEU B CA 1
ATOM 2023 C C . LEU B 1 64 ? 1.265 5.273 8.031 1 98.88 64 LEU B C 1
ATOM 2025 O O . LEU B 1 64 ? 2.318 5.305 7.395 1 98.88 64 LEU B O 1
ATOM 2029 N N . ASP B 1 65 ? 0.603 6.305 8.375 1 98.75 65 ASP B N 1
ATOM 2030 C CA . ASP B 1 65 ? 0.971 7.594 7.797 1 98.75 65 ASP B CA 1
ATOM 2031 C C . ASP B 1 65 ? 1.684 8.477 8.82 1 98.75 65 ASP B C 1
ATOM 2033 O O . ASP B 1 65 ? 2.77 8.992 8.555 1 98.75 65 ASP B O 1
ATOM 2037 N N . GLN B 1 66 ? 1.139 8.641 10.008 1 98.5 66 GLN B N 1
ATOM 2038 C CA . GLN B 1 66 ? 1.688 9.539 11.016 1 98.5 66 GLN B CA 1
ATOM 2039 C C . GLN B 1 66 ? 2.766 8.844 11.844 1 98.5 66 GLN B C 1
ATOM 2041 O O . GLN B 1 66 ? 3.916 9.281 11.875 1 98.5 66 GLN B O 1
ATOM 2046 N N . PHE B 1 67 ? 2.42 7.703 12.477 1 98.75 67 PHE B N 1
ATOM 2047 C CA . PHE B 1 67 ? 3.379 7.035 13.344 1 98.75 67 PHE B CA 1
ATOM 2048 C C . PHE B 1 67 ? 4.629 6.637 12.57 1 98.75 67 PHE B C 1
ATOM 2050 O O . PHE B 1 67 ? 5.734 6.648 13.117 1 98.75 67 PHE B O 1
ATOM 2057 N N . SER B 1 68 ? 4.418 6.262 11.281 1 98.31 68 SER B N 1
ATOM 2058 C CA . SER B 1 68 ? 5.566 5.859 10.477 1 98.31 68 SER B CA 1
ATOM 2059 C C . SER B 1 68 ? 6.613 6.965 10.414 1 98.31 68 SER B C 1
ATOM 2061 O O . SER B 1 68 ? 7.816 6.691 10.484 1 98.31 68 SER B O 1
ATOM 2063 N N . ARG B 1 69 ? 6.215 8.18 10.297 1 97.44 69 ARG B N 1
ATOM 2064 C CA . ARG B 1 69 ? 7.105 9.328 10.188 1 97.44 69 ARG B CA 1
ATOM 2065 C C . ARG B 1 69 ? 7.805 9.609 11.516 1 97.44 69 ARG B C 1
ATOM 2067 O O . ARG B 1 69 ? 8.883 10.211 11.539 1 97.44 69 ARG B O 1
ATOM 2074 N N . ASN B 1 70 ? 7.211 9.203 12.625 1 98 70 ASN B N 1
ATOM 2075 C CA . ASN B 1 70 ? 7.844 9.305 13.938 1 98 70 ASN B CA 1
ATOM 2076 C C . ASN B 1 70 ? 8.805 8.141 14.188 1 98 70 ASN B C 1
ATOM 2078 O O . ASN B 1 70 ? 9.945 8.352 14.602 1 98 70 ASN B O 1
ATOM 2082 N N . LEU B 1 71 ? 8.422 6.945 13.891 1 97.94 71 LEU B N 1
ATOM 2083 C CA . LEU B 1 71 ? 9.148 5.723 14.211 1 97.94 71 LEU B CA 1
ATOM 2084 C C . LEU B 1 71 ? 10.414 5.605 13.375 1 97.94 71 LEU B C 1
ATOM 2086 O O . LEU B 1 71 ? 11.453 5.152 13.875 1 97.94 71 LEU B O 1
ATOM 2090 N N . TRP B 1 72 ? 10.281 5.969 12.164 1 97.94 72 TRP B N 1
ATOM 2091 C CA . TRP B 1 72 ? 11.375 5.734 11.227 1 97.94 72 TRP B CA 1
ATOM 2092 C C . TRP B 1 72 ? 11.875 7.051 10.633 1 97.94 72 TRP B C 1
ATOM 2094 O O . TRP B 1 72 ? 12.32 7.09 9.484 1 97.94 72 TRP B O 1
ATOM 2104 N N . ARG B 1 73 ? 11.766 8.062 11.414 1 96.25 73 ARG B N 1
ATOM 2105 C CA . ARG B 1 73 ? 12.188 9.398 10.992 1 96.25 73 ARG B CA 1
ATOM 2106 C C . ARG B 1 73 ? 13.594 9.367 10.398 1 96.25 73 ARG B C 1
ATOM 2108 O O . ARG B 1 73 ? 14.477 8.672 10.914 1 96.25 73 ARG B O 1
ATOM 2115 N N . ASP B 1 74 ? 13.766 10.008 9.188 1 95.25 74 ASP B N 1
ATOM 2116 C CA . ASP B 1 74 ? 15.031 10.211 8.5 1 95.25 74 ASP B CA 1
ATOM 2117 C C . ASP B 1 74 ? 15.531 8.906 7.875 1 95.25 74 ASP B C 1
ATOM 2119 O O . ASP B 1 74 ? 16.734 8.734 7.676 1 95.25 74 ASP B O 1
ATOM 2123 N N . THR B 1 75 ? 14.664 7.996 7.75 1 97.25 75 THR B N 1
ATOM 2124 C CA . THR B 1 75 ? 14.922 6.801 6.953 1 97.25 75 THR B CA 1
ATOM 2125 C C . THR B 1 75 ? 13.891 6.648 5.848 1 97.25 75 THR B C 1
ATOM 2127 O O . THR B 1 75 ? 12.789 7.199 5.938 1 97.25 75 THR B O 1
ATOM 2130 N N . PRO B 1 76 ? 14.195 5.887 4.793 1 97 76 PRO B N 1
ATOM 2131 C CA . PRO B 1 76 ? 13.227 5.656 3.717 1 97 76 PRO B CA 1
ATOM 2132 C C . PRO B 1 76 ? 11.938 5.004 4.211 1 97 76 PRO B C 1
ATOM 2134 O O . PRO B 1 76 ? 10.867 5.246 3.65 1 97 76 PRO B O 1
ATOM 2137 N N . ARG B 1 77 ? 12.062 4.254 5.285 1 97.5 77 ARG B N 1
ATOM 2138 C CA . ARG B 1 77 ? 10.914 3.506 5.793 1 97.5 77 ARG B CA 1
ATOM 2139 C C . ARG B 1 77 ? 9.828 4.449 6.305 1 97.5 77 ARG B C 1
ATOM 2141 O O . ARG B 1 77 ? 8.664 4.059 6.426 1 97.5 77 ARG B O 1
ATOM 2148 N N . A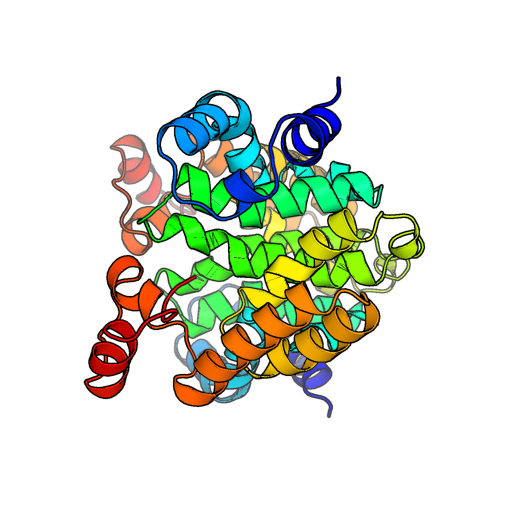LA B 1 78 ? 10.156 5.68 6.641 1 97.75 78 ALA B N 1
ATOM 2149 C CA . ALA B 1 78 ? 9.18 6.668 7.094 1 97.75 78 ALA B CA 1
ATOM 2150 C C . ALA B 1 78 ? 8.102 6.902 6.039 1 97.75 78 ALA B C 1
ATOM 2152 O O . ALA B 1 78 ? 6.961 7.219 6.367 1 97.75 78 ALA B O 1
ATOM 2153 N N . PHE B 1 79 ? 8.484 6.684 4.746 1 97.81 79 PHE B N 1
ATOM 2154 C CA . PHE B 1 79 ? 7.578 6.988 3.643 1 97.81 79 PHE B CA 1
ATOM 2155 C C . PHE B 1 79 ? 7.105 5.707 2.963 1 97.81 79 PHE B C 1
ATOM 2157 O O . PHE B 1 79 ? 6.254 5.75 2.074 1 97.81 79 PHE B O 1
ATOM 2164 N N . ALA B 1 80 ? 7.578 4.566 3.396 1 97.56 80 ALA B N 1
ATOM 2165 C CA . ALA B 1 80 ? 7.379 3.301 2.697 1 97.56 80 ALA B CA 1
ATOM 2166 C C . ALA B 1 80 ? 5.906 2.906 2.691 1 97.56 80 ALA B C 1
ATOM 2168 O O . ALA B 1 80 ? 5.445 2.207 1.784 1 97.56 80 ALA B O 1
ATOM 2169 N N . GLN B 1 81 ? 5.113 3.414 3.648 1 98.44 81 GLN B N 1
ATOM 2170 C CA . GLN B 1 81 ? 3.721 3 3.779 1 98.44 81 GLN B CA 1
ATOM 2171 C C . GLN B 1 81 ? 2.785 3.988 3.09 1 98.44 81 GLN B C 1
ATOM 2173 O O . GLN B 1 81 ? 1.575 3.766 3.027 1 98.44 81 GLN B O 1
ATOM 2178 N N . ASP B 1 82 ? 3.338 5.051 2.484 1 98.69 82 ASP B N 1
ATOM 2179 C CA . ASP B 1 82 ? 2.512 6.121 1.939 1 98.69 82 ASP B CA 1
ATOM 2180 C C . ASP B 1 82 ? 1.53 5.586 0.9 1 98.69 82 ASP B C 1
ATOM 2182 O O . ASP B 1 82 ? 0.344 5.918 0.929 1 98.69 82 ASP B O 1
ATOM 2186 N N . PRO B 1 83 ? 1.988 4.715 -0.013 1 98.62 83 PRO B N 1
ATOM 2187 C CA . PRO B 1 83 ? 1.036 4.238 -1.019 1 98.62 83 PRO B CA 1
ATOM 2188 C C . PRO B 1 83 ? -0.095 3.41 -0.412 1 98.62 83 PRO B C 1
ATOM 2190 O O . PRO B 1 83 ? -1.257 3.57 -0.796 1 98.62 83 PRO B O 1
ATOM 2193 N N . MET B 1 84 ? 0.227 2.572 0.521 1 98.88 84 MET B N 1
ATOM 2194 C CA . MET B 1 84 ? -0.791 1.775 1.199 1 98.88 84 MET B CA 1
ATOM 2195 C C . MET B 1 84 ? -1.739 2.666 1.993 1 98.88 84 MET B C 1
ATOM 2197 O O . MET B 1 84 ? -2.955 2.463 1.969 1 98.88 84 MET B O 1
ATOM 2201 N N . ALA B 1 85 ? -1.185 3.646 2.691 1 98.94 85 ALA B N 1
ATOM 2202 C CA . ALA B 1 85 ? -2 4.586 3.457 1 98.94 85 ALA B CA 1
ATOM 2203 C C . ALA B 1 85 ? -2.965 5.34 2.547 1 98.94 85 ALA B C 1
ATOM 2205 O O . ALA B 1 85 ? -4.137 5.52 2.887 1 98.94 85 ALA B O 1
ATOM 2206 N N . LEU B 1 86 ? -2.451 5.773 1.398 1 98.94 86 LEU B N 1
ATOM 2207 C CA . LEU B 1 86 ? -3.291 6.488 0.446 1 98.94 86 LEU B CA 1
ATOM 2208 C C . LEU B 1 86 ? -4.422 5.598 -0.06 1 98.94 86 LEU B C 1
ATOM 2210 O O . LEU B 1 86 ? -5.574 6.023 -0.12 1 98.94 86 LEU B O 1
ATOM 2214 N N . ALA B 1 87 ? -4.105 4.383 -0.43 1 98.94 87 ALA B N 1
ATOM 2215 C CA . ALA B 1 87 ? -5.121 3.455 -0.916 1 98.94 87 ALA B CA 1
ATOM 2216 C C . ALA B 1 87 ? -6.215 3.242 0.129 1 98.94 87 ALA B C 1
ATOM 2218 O O . ALA B 1 87 ? -7.402 3.223 -0.199 1 98.94 87 ALA B O 1
ATOM 2219 N N . LEU B 1 88 ? -5.785 3.094 1.355 1 98.94 88 LEU B N 1
ATOM 2220 C CA . LEU B 1 88 ? -6.742 2.869 2.432 1 98.94 88 LEU B CA 1
ATOM 2221 C C . LEU B 1 88 ? -7.559 4.129 2.707 1 98.94 88 LEU B C 1
ATOM 2223 O O . LEU B 1 88 ? -8.75 4.047 3.021 1 98.94 88 LEU B O 1
ATOM 2227 N N . ALA B 1 89 ? -6.941 5.273 2.615 1 98.94 89 ALA B N 1
ATOM 2228 C CA . ALA B 1 89 ? -7.676 6.531 2.742 1 98.94 89 ALA B CA 1
ATOM 2229 C C . ALA B 1 89 ? -8.719 6.668 1.642 1 98.94 89 ALA B C 1
ATOM 2231 O O . ALA B 1 89 ? -9.852 7.098 1.898 1 98.94 89 ALA B O 1
ATOM 2232 N N . GLN B 1 90 ? -8.359 6.312 0.413 1 98.94 90 GLN B N 1
ATOM 2233 C CA . GLN B 1 90 ? -9.266 6.359 -0.728 1 98.94 90 GLN B CA 1
ATOM 2234 C C . GLN B 1 90 ? -10.484 5.465 -0.501 1 98.94 90 GLN B C 1
ATOM 2236 O O . GLN B 1 90 ? -11.586 5.789 -0.931 1 98.94 90 GLN B O 1
ATOM 2241 N N . GLU B 1 91 ? -10.289 4.375 0.193 1 98.81 91 GLU B N 1
ATOM 2242 C CA . GLU B 1 91 ? -11.398 3.504 0.55 1 98.81 91 GLU B CA 1
ATOM 2243 C C . GLU B 1 91 ? -12.219 4.094 1.697 1 98.81 91 GLU B C 1
ATOM 2245 O O . GLU B 1 91 ? -13.445 3.998 1.703 1 98.81 91 GLU B O 1
ATOM 2250 N N . ALA B 1 92 ? -11.531 4.711 2.635 1 98.88 92 ALA B N 1
ATOM 2251 C CA . ALA B 1 92 ? -12.172 5.203 3.85 1 98.88 92 ALA B CA 1
ATOM 2252 C C . ALA B 1 92 ? -13.164 6.316 3.531 1 98.88 92 ALA B C 1
ATOM 2254 O O . ALA B 1 92 ? -14.266 6.359 4.094 1 98.88 92 ALA B O 1
ATOM 2255 N N . ILE B 1 93 ? -12.836 7.195 2.621 1 98.62 93 ILE B N 1
ATOM 2256 C CA . ILE B 1 93 ? -13.664 8.367 2.363 1 98.62 93 ILE B CA 1
ATOM 2257 C C . ILE B 1 93 ? -14.945 7.953 1.648 1 98.62 93 ILE B C 1
ATOM 2259 O O . ILE B 1 93 ? -15.883 8.742 1.536 1 98.62 93 ILE B O 1
ATOM 2263 N 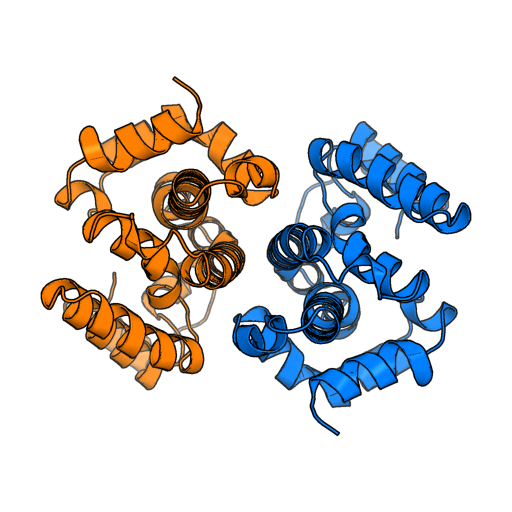N . LYS B 1 94 ? -14.992 6.719 1.15 1 97.69 94 LYS B N 1
ATOM 2264 C CA . LYS B 1 94 ? -16.172 6.219 0.454 1 97.69 94 LYS B CA 1
ATOM 2265 C C . LYS B 1 94 ? -17.172 5.598 1.433 1 97.69 94 LYS B C 1
ATOM 2267 O O . LYS B 1 94 ? -18.297 5.293 1.062 1 97.69 94 LYS B O 1
ATOM 2272 N N . GLN B 1 95 ? -16.688 5.371 2.658 1 97.81 95 GLN B N 1
ATOM 2273 C CA . GLN B 1 95 ? -17.547 4.715 3.639 1 97.81 95 GLN B CA 1
ATOM 2274 C C . GLN B 1 95 ? -18.703 5.621 4.055 1 97.81 95 GLN B C 1
ATOM 2276 O O . GLN B 1 95 ? -18.516 6.832 4.199 1 97.81 95 GLN B O 1
ATOM 2281 N N . PRO B 1 96 ? -19.875 5.047 4.266 1 96.94 96 PRO B N 1
ATOM 2282 C CA . PRO B 1 96 ? -21.031 5.863 4.641 1 96.94 96 PRO B CA 1
ATOM 2283 C C . PRO B 1 96 ? -20.844 6.57 5.98 1 96.94 96 PRO B C 1
ATOM 2285 O O . PRO B 1 96 ? -21.422 7.629 6.207 1 96.94 96 PRO B O 1
ATOM 2288 N N . ASP B 1 97 ? -20.031 6.031 6.859 1 97.69 97 ASP B N 1
ATOM 2289 C CA . ASP B 1 97 ? -19.875 6.594 8.195 1 97.69 97 ASP B CA 1
ATOM 2290 C C . ASP B 1 97 ? -18.703 7.562 8.25 1 97.69 97 ASP B C 1
ATOM 2292 O O . ASP B 1 97 ? -18.359 8.078 9.312 1 97.69 97 ASP B O 1
ATOM 2296 N N . TYR B 1 98 ? -18.094 7.832 7.117 1 98.38 98 TYR B N 1
ATOM 2297 C CA . TYR B 1 98 ? -16.984 8.773 7.051 1 98.38 98 TYR B CA 1
ATOM 2298 C C . TYR B 1 98 ? -17.375 10.117 7.668 1 98.38 98 TYR B C 1
ATOM 2300 O O . TYR B 1 98 ? -16.594 10.719 8.406 1 98.38 98 TYR B O 1
ATOM 2308 N N . HIS B 1 99 ? -18.594 10.547 7.445 1 96.25 99 HIS B N 1
ATOM 2309 C CA . HIS B 1 99 ? -19.062 11.859 7.859 1 96.25 99 HIS B CA 1
ATOM 2310 C C . HIS B 1 99 ? -19.328 11.906 9.359 1 96.25 99 HIS B C 1
ATOM 2312 O O . HIS B 1 99 ? -19.531 12.977 9.93 1 96.25 99 HIS B O 1
ATOM 2318 N N . LEU B 1 100 ? -19.281 10.695 10.031 1 97.5 100 LEU B N 1
ATOM 2319 C CA . LEU B 1 100 ? -19.5 10.648 11.469 1 97.5 100 LEU B CA 1
ATOM 2320 C C . LEU B 1 100 ? -18.219 11.023 12.227 1 97.5 100 LEU B C 1
ATOM 2322 O O . LEU B 1 100 ? -18.266 11.305 13.43 1 97.5 100 LEU B O 1
ATOM 2326 N N . LEU B 1 101 ? -17.156 11.047 11.555 1 98.31 101 LEU B N 1
ATOM 2327 C CA . LEU B 1 101 ? -15.891 11.469 12.164 1 98.31 101 LEU B CA 1
ATOM 2328 C C . LEU B 1 101 ? -15.875 12.969 12.398 1 98.31 101 LEU B C 1
ATOM 2330 O O . LEU B 1 101 ? -16.5 13.727 11.648 1 98.31 101 LEU B O 1
ATOM 2334 N N . THR B 1 102 ? -15.156 13.383 13.492 1 98.12 102 THR B N 1
ATOM 2335 C CA . THR B 1 102 ? -14.945 14.812 13.703 1 98.12 102 THR B CA 1
ATOM 2336 C C . THR B 1 102 ? -14.109 15.406 12.578 1 98.12 102 THR B C 1
ATOM 2338 O O . THR B 1 102 ? -13.469 14.68 11.82 1 98.12 102 THR B O 1
ATOM 2341 N N . LEU B 1 103 ? -14.117 16.703 12.469 1 97.56 103 LEU B N 1
ATOM 2342 C CA . LEU B 1 103 ? -13.328 17.406 11.461 1 97.56 103 LEU B CA 1
ATOM 2343 C C . LEU B 1 103 ? -11.852 17.031 11.578 1 97.56 103 LEU B C 1
ATOM 2345 O O . LEU B 1 103 ? -11.188 16.781 10.57 1 97.56 103 LEU B O 1
ATOM 2349 N N . THR B 1 104 ? -11.375 17.016 12.812 1 97.81 104 THR B N 1
ATOM 2350 C CA . THR B 1 104 ? -9.969 16.688 13.047 1 97.81 104 THR B CA 1
ATOM 2351 C C . THR B 1 104 ? -9.656 15.266 12.617 1 97.81 104 THR B C 1
ATOM 2353 O O . THR B 1 104 ? -8.617 15 12.008 1 97.81 104 THR B O 1
ATOM 2356 N N . GLN B 1 105 ? -10.508 14.383 12.938 1 98.56 105 GLN B N 1
ATOM 2357 C CA . GLN B 1 105 ? -10.312 12.984 12.562 1 98.56 105 GLN B CA 1
ATOM 2358 C C . GLN B 1 105 ? -10.336 12.82 11.047 1 98.56 105 GLN B C 1
ATOM 2360 O O . GLN B 1 105 ? -9.508 12.094 10.484 1 98.56 105 GLN B O 1
ATOM 2365 N N . ARG B 1 106 ? -11.25 13.484 10.359 1 98.75 106 ARG B N 1
ATOM 2366 C CA . ARG B 1 106 ? -11.312 13.438 8.906 1 98.75 106 ARG B CA 1
ATOM 2367 C C . ARG B 1 106 ? -10.031 13.992 8.281 1 98.75 106 ARG B C 1
ATOM 2369 O O . ARG B 1 106 ? -9.555 13.477 7.27 1 98.75 106 ARG B O 1
ATOM 2376 N N . LYS B 1 107 ? -9.523 15 8.891 1 98.44 107 LYS B N 1
ATOM 2377 C CA . LYS B 1 107 ? -8.258 15.578 8.445 1 98.44 107 LYS B CA 1
ATOM 2378 C C . LYS B 1 107 ? -7.18 14.5 8.336 1 98.44 107 LYS B C 1
ATOM 2380 O O . LYS B 1 107 ? -6.438 14.453 7.352 1 98.44 107 LYS B O 1
ATOM 2385 N N . PHE B 1 108 ? -7.176 13.617 9.289 1 98.69 108 PHE B N 1
ATOM 2386 C CA . PHE B 1 108 ? -6.098 12.641 9.336 1 98.69 108 PHE B CA 1
ATOM 2387 C C . PHE B 1 108 ? -6.395 11.461 8.414 1 98.69 108 PHE B C 1
ATOM 2389 O O . PHE B 1 108 ? -5.488 10.711 8.047 1 98.69 108 PHE B O 1
ATOM 2396 N N . ILE B 1 109 ? -7.652 11.242 8 1 98.88 109 ILE B N 1
ATOM 2397 C CA . ILE B 1 109 ? -7.941 10.328 6.906 1 98.88 109 ILE B CA 1
ATOM 2398 C C . ILE B 1 109 ? -7.395 10.891 5.598 1 98.88 109 ILE B C 1
ATOM 2400 O O . ILE B 1 109 ? -6.902 10.148 4.75 1 98.88 109 ILE B O 1
ATOM 2404 N N . LEU B 1 110 ? -7.402 12.242 5.461 1 98.88 110 LEU B N 1
ATOM 2405 C CA . LEU B 1 110 ? -7.074 12.898 4.203 1 98.88 110 LEU B CA 1
ATOM 2406 C C . LEU B 1 110 ? -5.578 13.164 4.102 1 98.88 110 LEU B C 1
ATOM 2408 O O . LEU B 1 110 ? -5.059 13.422 3.012 1 98.88 110 LEU B O 1
ATOM 2412 N N . MET B 1 111 ? -4.836 13.023 5.164 1 98.75 111 MET B N 1
ATOM 2413 C CA . MET B 1 111 ? -3.42 13.367 5.207 1 98.75 111 MET B CA 1
ATOM 2414 C C . MET B 1 111 ? -2.633 12.578 4.168 1 98.75 111 MET B C 1
ATOM 2416 O O . MET B 1 111 ? -1.745 13.117 3.51 1 98.75 111 MET B O 1
ATOM 2420 N N . PRO B 1 112 ? -2.93 11.289 3.961 1 98.94 112 PRO B N 1
ATOM 2421 C CA . PRO B 1 112 ? -2.178 10.547 2.947 1 98.94 112 PRO B CA 1
ATOM 2422 C C . PRO B 1 112 ? -2.27 11.18 1.561 1 98.94 112 PRO B C 1
ATOM 2424 O O . PRO B 1 112 ? -1.333 11.07 0.766 1 98.94 112 PRO B O 1
ATOM 2427 N N . PHE B 1 113 ? -3.381 11.867 1.222 1 98.94 113 PHE B N 1
ATOM 2428 C CA . PHE B 1 113 ? -3.482 12.594 -0.039 1 98.94 113 PHE B CA 1
ATOM 2429 C C . PHE B 1 113 ? -2.461 13.719 -0.098 1 98.94 113 PHE B C 1
ATOM 2431 O O . PHE B 1 113 ? -1.769 13.883 -1.104 1 98.94 113 PHE B O 1
ATOM 2438 N N . MET B 1 114 ? -2.354 14.391 0.975 1 98.75 114 MET B N 1
ATOM 2439 C CA . MET B 1 114 ? -1.412 15.5 1.074 1 98.75 114 MET B CA 1
ATOM 2440 C C . MET B 1 114 ? 0.027 15.008 0.973 1 98.75 114 MET B C 1
ATOM 2442 O O . MET B 1 114 ? 0.883 15.688 0.405 1 98.75 114 MET B O 1
ATOM 2446 N N . HIS B 1 115 ? 0.303 13.812 1.425 1 98.56 115 HIS B N 1
ATOM 2447 C CA . HIS B 1 115 ? 1.659 13.281 1.482 1 98.56 115 HIS B CA 1
ATOM 2448 C C . HIS B 1 115 ? 2.045 12.609 0.168 1 98.56 115 HIS B C 1
ATOM 2450 O O . HIS B 1 115 ? 3.197 12.211 -0.017 1 98.56 115 HIS B O 1
ATOM 2456 N N . SER B 1 116 ? 1.142 12.523 -0.759 1 98.69 116 SER B N 1
ATOM 2457 C CA . SER B 1 116 ? 1.409 11.906 -2.055 1 98.69 116 SER B CA 1
ATOM 2458 C C . SER B 1 116 ? 2.344 12.773 -2.895 1 98.69 116 SER B C 1
ATOM 2460 O O . SER B 1 116 ? 2.289 14 -2.826 1 98.69 116 SER B O 1
ATOM 2462 N N . GLU B 1 117 ? 3.135 12.156 -3.734 1 98.44 117 GLU B N 1
ATOM 2463 C CA . GLU B 1 117 ? 3.969 12.898 -4.68 1 98.44 117 GLU B CA 1
ATOM 2464 C C . GLU B 1 117 ? 3.377 12.852 -6.086 1 98.44 117 GLU B C 1
ATOM 2466 O O . GLU B 1 117 ? 4.113 12.812 -7.074 1 98.44 117 GLU B O 1
ATOM 2471 N N . SER B 1 118 ? 2.074 12.758 -6.18 1 98.69 118 SER B N 1
ATOM 2472 C CA . SER B 1 118 ? 1.341 12.75 -7.441 1 98.69 118 SER B CA 1
ATOM 2473 C C . SER B 1 118 ? 0.529 14.031 -7.613 1 98.69 118 SER B C 1
ATOM 2475 O O . SER B 1 118 ? -0.359 14.32 -6.812 1 98.69 118 SER B O 1
ATOM 2477 N N . SER B 1 119 ? 0.827 14.703 -8.703 1 98.56 119 SER B N 1
ATOM 2478 C CA . SER B 1 119 ? 0.041 15.898 -9 1 98.56 119 SER B CA 1
ATOM 2479 C C . SER B 1 119 ? -1.431 15.555 -9.203 1 98.56 119 SER B C 1
ATOM 2481 O O . SER B 1 119 ? -2.312 16.328 -8.844 1 98.56 119 SER B O 1
ATOM 2483 N N . PHE B 1 120 ? -1.684 14.391 -9.734 1 98.69 120 PHE B N 1
ATOM 2484 C CA . PHE B 1 120 ? -3.051 13.93 -9.938 1 98.69 120 PHE B CA 1
ATOM 2485 C C . PHE B 1 120 ? -3.771 13.75 -8.609 1 98.69 120 PHE B C 1
ATOM 2487 O O . PHE B 1 120 ? -4.93 14.156 -8.469 1 98.69 120 PHE B O 1
ATOM 2494 N N . ILE B 1 121 ? -3.111 13.156 -7.652 1 98.88 121 ILE B N 1
ATOM 2495 C CA . ILE B 1 121 ? -3.697 12.945 -6.332 1 98.88 121 ILE B CA 1
ATOM 2496 C C . ILE B 1 121 ? -3.947 14.289 -5.656 1 98.88 121 ILE B C 1
ATOM 2498 O O . ILE B 1 121 ? -4.957 14.469 -4.977 1 98.88 121 ILE B O 1
ATOM 2502 N N . HIS B 1 122 ? -3.076 15.266 -5.852 1 98.81 122 HIS B N 1
ATOM 2503 C CA . HIS B 1 122 ? -3.24 16.578 -5.219 1 98.81 122 HIS B CA 1
ATOM 2504 C C . HIS B 1 122 ? -4.434 17.312 -5.805 1 98.81 122 HIS B C 1
ATOM 2506 O O . HIS B 1 122 ? -5.07 18.125 -5.117 1 98.81 122 HIS B O 1
ATOM 2512 N N . LEU B 1 123 ? -4.742 17.062 -7.059 1 98.5 123 LEU B N 1
ATOM 2513 C CA . LEU B 1 123 ? -5.957 17.641 -7.613 1 98.5 123 LEU B CA 1
ATOM 2514 C C . LEU B 1 123 ? -7.188 17.188 -6.836 1 98.5 123 LEU B C 1
ATOM 2516 O O . LEU B 1 123 ? -8.07 17.984 -6.531 1 98.5 123 LEU B O 1
ATOM 2520 N N . GLN B 1 124 ? -7.207 15.93 -6.5 1 98.44 124 GLN B N 1
ATOM 2521 C CA . GLN B 1 124 ? -8.289 15.383 -5.688 1 98.44 124 GLN B CA 1
ATOM 2522 C C . GLN B 1 124 ? -8.227 15.906 -4.258 1 98.44 124 GLN B C 1
ATOM 2524 O O . GLN B 1 124 ? -9.25 16.234 -3.66 1 98.44 124 GLN B O 1
ATOM 2529 N N . ALA B 1 125 ? -7.023 16 -3.736 1 98.75 125 ALA B N 1
ATOM 2530 C CA . ALA B 1 125 ? -6.805 16.406 -2.35 1 98.75 125 ALA B CA 1
ATOM 2531 C C . ALA B 1 125 ? -7.352 17.812 -2.09 1 98.75 125 ALA B C 1
ATOM 2533 O O . ALA B 1 125 ? -7.984 18.047 -1.06 1 98.75 125 ALA B O 1
ATOM 2534 N N . VAL B 1 126 ? -7.145 18.719 -3.02 1 98.69 126 VAL B N 1
ATOM 2535 C CA . VAL B 1 126 ? -7.598 20.094 -2.857 1 98.69 126 VAL B CA 1
ATOM 2536 C C . VAL B 1 126 ? -9.109 20.125 -2.652 1 98.69 126 VAL B C 1
ATOM 2538 O O . VAL B 1 126 ? -9.617 20.797 -1.752 1 98.69 126 VAL B O 1
ATOM 2541 N N . GLU B 1 127 ? -9.844 19.344 -3.438 1 98.56 127 GLU B N 1
ATOM 2542 C CA . GLU B 1 127 ? -11.297 19.297 -3.307 1 98.56 127 GLU B CA 1
ATOM 2543 C C . GLU B 1 127 ? -11.711 18.672 -1.981 1 98.56 127 GLU B C 1
ATOM 2545 O O . GLU B 1 127 ? -12.648 19.141 -1.332 1 98.56 127 GLU B O 1
ATOM 2550 N N . LEU B 1 128 ? -11.055 17.625 -1.604 1 98.62 128 LEU B N 1
ATOM 2551 C CA . LEU B 1 128 ? -11.352 16.938 -0.351 1 98.62 128 LEU B CA 1
ATOM 2552 C C . LEU B 1 128 ? -11.109 17.859 0.841 1 98.62 128 LEU B C 1
ATOM 2554 O O . LEU B 1 128 ? -11.953 17.953 1.74 1 98.62 128 LEU B O 1
ATOM 2558 N N . PHE B 1 129 ? -10.023 18.594 0.849 1 98.62 129 PHE B N 1
ATOM 2559 C CA . PHE B 1 129 ? -9.695 19.484 1.957 1 98.62 129 PHE B CA 1
ATOM 2560 C C . PHE B 1 129 ? -10.594 20.719 1.947 1 98.62 129 PHE B C 1
ATOM 2562 O O . PHE B 1 129 ? -10.93 21.25 3.004 1 98.62 129 PHE B O 1
ATOM 2569 N N . ARG B 1 130 ? -10.953 21.156 0.731 1 98.31 130 ARG B N 1
ATOM 2570 C CA . ARG B 1 130 ? -11.938 22.219 0.661 1 98.31 130 ARG B CA 1
ATOM 2571 C C . ARG B 1 130 ? -13.242 21.812 1.339 1 98.31 130 ARG B C 1
ATOM 2573 O O . ARG B 1 130 ? -13.797 22.578 2.131 1 98.31 130 ARG B O 1
ATOM 2580 N N . MET B 1 131 ? -13.719 20.609 1.094 1 97.69 131 MET B N 1
ATOM 2581 C CA . MET B 1 131 ? -14.969 20.094 1.648 1 97.69 131 MET B CA 1
ATOM 2582 C C . MET B 1 131 ? -14.844 19.875 3.152 1 97.69 131 MET B C 1
ATOM 2584 O O . MET B 1 131 ? -15.844 19.906 3.873 1 97.69 131 MET B O 1
ATOM 2588 N N . LEU B 1 132 ? -13.648 19.641 3.594 1 97.12 132 LEU B N 1
ATOM 2589 C CA . LEU B 1 132 ? -13.414 19.469 5.023 1 97.12 132 LEU B CA 1
ATOM 2590 C C . LEU B 1 132 ? -13.828 20.719 5.793 1 97.12 132 LEU B C 1
ATOM 2592 O O . LEU B 1 132 ? -14.273 20.625 6.941 1 97.12 132 LEU B O 1
ATOM 2596 N N . GLY B 1 133 ? -13.562 21.922 5.168 1 96.31 133 GLY B N 1
ATOM 2597 C CA . GLY B 1 133 ? -14.023 23.172 5.762 1 96.31 133 GLY B CA 1
ATOM 2598 C C . GLY B 1 133 ? -13.062 23.734 6.793 1 96.31 133 GLY B C 1
ATOM 2599 O O . GLY B 1 133 ? -13.469 24.469 7.699 1 96.31 133 GLY B O 1
ATOM 2600 N N . ASP B 1 134 ? -11.828 23.375 6.816 1 96.56 134 ASP B N 1
ATOM 2601 C CA . ASP B 1 134 ? -10.75 23.922 7.637 1 96.56 134 ASP B CA 1
ATOM 2602 C C . ASP B 1 134 ? -9.75 24.688 6.785 1 96.56 134 ASP B C 1
ATOM 2604 O O . ASP B 1 134 ? -8.828 24.109 6.207 1 96.56 134 ASP B O 1
ATOM 2608 N N . ASP B 1 135 ? -9.805 25.969 6.824 1 96.81 135 ASP B N 1
ATOM 2609 C CA . ASP B 1 135 ? -9.031 26.828 5.93 1 96.81 135 ASP B CA 1
ATOM 2610 C C . ASP B 1 135 ? -7.531 26.672 6.184 1 96.81 135 ASP B C 1
ATOM 2612 O O . ASP B 1 135 ? -6.727 26.75 5.254 1 96.81 135 ASP B O 1
ATOM 2616 N N . ASN B 1 136 ? -7.219 26.547 7.375 1 95.88 136 ASN B N 1
ATOM 2617 C CA . ASN B 1 136 ? -5.809 26.375 7.699 1 95.88 136 ASN B CA 1
ATOM 2618 C C . ASN B 1 136 ? -5.238 25.109 7.066 1 95.88 136 ASN B C 1
ATOM 2620 O O . ASN B 1 136 ? -4.152 25.125 6.488 1 95.88 136 ASN B O 1
ATOM 2624 N N . THR B 1 137 ? -5.934 24.016 7.191 1 96.12 137 THR B N 1
ATOM 2625 C CA . THR B 1 137 ? -5.484 22.766 6.605 1 96.12 137 THR B CA 1
ATOM 2626 C C . THR B 1 137 ? -5.477 22.844 5.082 1 96.12 137 THR B C 1
ATOM 2628 O O . THR B 1 137 ? -4.594 22.297 4.426 1 96.12 137 THR B O 1
ATOM 2631 N N . LEU B 1 138 ? -6.52 23.531 4.523 1 98.12 138 LEU B N 1
ATOM 2632 C CA . LEU B 1 138 ? -6.547 23.734 3.078 1 98.12 138 LEU B CA 1
ATOM 2633 C C . LEU B 1 138 ? -5.312 24.5 2.613 1 98.12 138 LEU B C 1
ATOM 2635 O O . LEU B 1 138 ? -4.73 24.188 1.576 1 98.12 138 LEU B O 1
ATOM 2639 N N . ASP B 1 139 ? -4.898 25.469 3.385 1 97.56 139 ASP B N 1
ATOM 2640 C CA . ASP B 1 139 ? -3.707 26.234 3.039 1 97.56 139 ASP B CA 1
ATOM 2641 C C . ASP B 1 139 ? -2.469 25.344 3.002 1 97.56 139 ASP B C 1
ATOM 2643 O O . ASP B 1 139 ? -1.62 25.484 2.119 1 97.56 139 ASP B O 1
ATOM 2647 N N . TYR B 1 140 ? -2.355 24.484 3.975 1 96.62 140 TYR B N 1
ATOM 2648 C CA . TYR B 1 140 ? -1.244 23.531 3.979 1 96.62 140 TYR B CA 1
ATOM 2649 C C . TYR B 1 140 ? -1.269 22.656 2.732 1 96.62 140 TYR B C 1
ATOM 2651 O O . TYR B 1 140 ? -0.226 22.406 2.123 1 96.62 140 TYR B O 1
ATOM 2659 N N . GLU B 1 141 ? -2.479 22.188 2.338 1 98.12 141 GLU B N 1
ATOM 2660 C CA . GLU B 1 141 ? -2.588 21.391 1.123 1 98.12 141 GLU B CA 1
ATOM 2661 C C . GLU B 1 141 ? -2.143 22.172 -0.103 1 98.12 141 GLU B C 1
ATOM 2663 O O . GLU B 1 141 ? -1.435 21.656 -0.964 1 98.12 141 GLU B O 1
ATOM 2668 N N . MET B 1 142 ? -2.547 23.469 -0.137 1 98.31 142 MET B N 1
ATOM 2669 C CA . MET B 1 142 ? -2.186 24.297 -1.282 1 98.31 142 MET B CA 1
ATOM 2670 C C . MET B 1 142 ? -0.673 24.484 -1.364 1 98.31 142 MET B C 1
ATOM 2672 O O . MET B 1 142 ? -0.1 24.469 -2.455 1 98.31 142 MET B O 1
ATOM 2676 N N . ARG B 1 143 ? -0.063 24.594 -0.256 1 97.5 143 ARG B N 1
ATOM 2677 C CA . ARG B 1 143 ? 1.391 24.719 -0.217 1 97.5 143 ARG B CA 1
ATOM 2678 C C . ARG B 1 143 ? 2.064 23.438 -0.667 1 97.5 143 ARG B C 1
ATOM 2680 O O . ARG B 1 143 ? 3.043 23.469 -1.416 1 97.5 143 ARG B O 1
ATOM 2687 N N . HIS B 1 144 ? 1.583 22.328 -0.204 1 98.06 144 HIS B N 1
ATOM 2688 C CA . HIS B 1 144 ? 2.111 21.047 -0.642 1 98.06 144 HIS B CA 1
ATOM 2689 C C . HIS B 1 144 ? 1.944 20.859 -2.146 1 98.06 144 HIS B C 1
ATOM 2691 O O . HIS B 1 144 ? 2.885 20.469 -2.838 1 98.06 144 HIS B O 1
ATOM 2697 N N . LYS B 1 145 ? 0.719 21.188 -2.613 1 98.38 145 LYS B N 1
ATOM 2698 C CA . LYS B 1 145 ? 0.452 21.047 -4.043 1 98.38 145 LYS B CA 1
ATOM 2699 C C . LYS B 1 145 ? 1.408 21.922 -4.863 1 98.38 145 LYS B C 1
ATOM 2701 O O . LYS B 1 145 ? 1.872 21.5 -5.926 1 98.38 145 LYS B O 1
ATOM 2706 N N . ALA B 1 146 ? 1.69 23.094 -4.426 1 98 146 ALA B N 1
ATOM 2707 C CA . ALA B 1 146 ? 2.582 24 -5.152 1 98 146 ALA B CA 1
ATOM 2708 C C . ALA B 1 146 ? 3.959 23.375 -5.344 1 98 146 ALA B C 1
ATOM 2710 O O . ALA B 1 146 ? 4.562 23.5 -6.41 1 98 146 ALA B O 1
ATOM 2711 N N . ILE B 1 147 ? 4.445 22.703 -4.332 1 98.06 147 ILE B N 1
ATOM 2712 C CA . ILE B 1 147 ? 5.742 22.047 -4.406 1 98.06 147 ILE B CA 1
ATOM 2713 C C . ILE B 1 147 ? 5.684 20.906 -5.43 1 98.06 147 ILE B C 1
ATOM 2715 O O . ILE B 1 147 ? 6.578 20.766 -6.266 1 98.06 147 ILE B O 1
ATOM 2719 N N . ILE B 1 148 ? 4.652 20.141 -5.422 1 98.19 148 ILE B N 1
ATOM 2720 C CA . ILE B 1 148 ? 4.492 19 -6.324 1 98.19 148 ILE B CA 1
ATOM 2721 C C . ILE B 1 148 ? 4.32 19.5 -7.758 1 98.19 148 ILE B C 1
ATOM 2723 O O . ILE B 1 148 ? 4.867 18.922 -8.695 1 98.19 148 ILE B O 1
ATOM 2727 N N . ASP B 1 149 ? 3.568 20.578 -7.902 1 98.19 149 ASP B N 1
ATOM 2728 C CA . ASP B 1 149 ? 3.391 21.156 -9.234 1 98.19 149 ASP B CA 1
ATOM 2729 C C . ASP B 1 149 ? 4.727 21.609 -9.82 1 98.19 149 ASP B C 1
ATOM 2731 O O . ASP B 1 149 ? 4.957 21.469 -11.023 1 98.19 149 ASP B O 1
ATOM 2735 N N . LYS B 1 150 ? 5.531 22.062 -8.953 1 97.81 150 LYS B N 1
ATOM 2736 C CA . LYS B 1 150 ? 6.801 22.625 -9.414 1 97.81 150 LYS B CA 1
ATOM 2737 C C . LYS B 1 150 ? 7.828 21.531 -9.664 1 97.81 150 LYS B C 1
ATOM 2739 O O . LYS B 1 150 ? 8.539 21.547 -10.672 1 97.81 150 LYS B O 1
ATOM 2744 N N . PHE B 1 151 ? 7.961 20.547 -8.758 1 98.19 151 PHE B N 1
ATOM 2745 C CA . PHE B 1 151 ? 9.109 19.656 -8.797 1 98.19 151 PHE B CA 1
ATOM 2746 C C . PHE B 1 151 ? 8.664 18.234 -9.133 1 98.19 151 PHE B C 1
ATOM 2748 O O . PHE B 1 151 ? 9.492 17.375 -9.469 1 98.19 151 PHE B O 1
ATOM 2755 N N . GLY B 1 152 ? 7.344 17.875 -8.945 1 97.62 152 GLY B N 1
ATOM 2756 C CA . GLY B 1 152 ? 6.836 16.531 -9.188 1 97.62 152 GLY B CA 1
ATOM 2757 C C . GLY B 1 152 ? 7.105 15.586 -8.039 1 97.62 152 GLY B C 1
ATOM 2758 O O . GLY B 1 152 ? 6.797 14.391 -8.133 1 97.62 152 GLY B O 1
ATOM 2759 N N . ARG B 1 153 ? 7.754 16.094 -7.07 1 98.12 153 ARG B N 1
ATOM 2760 C CA . ARG B 1 153 ? 8.109 15.359 -5.863 1 98.12 153 ARG B CA 1
ATOM 2761 C C . ARG B 1 153 ? 8.406 16.312 -4.711 1 98.12 153 ARG B C 1
ATOM 2763 O O . ARG B 1 153 ? 8.438 17.531 -4.891 1 98.12 153 ARG B O 1
ATOM 2770 N N . TYR B 1 154 ? 8.516 15.758 -3.533 1 98.12 154 TYR B N 1
ATOM 2771 C CA . TYR B 1 154 ? 8.969 16.531 -2.387 1 98.12 154 TYR B CA 1
ATOM 2772 C C . TYR B 1 154 ? 10.492 16.531 -2.289 1 98.12 154 TYR B C 1
ATOM 2774 O O . TYR B 1 154 ? 11.094 15.531 -1.886 1 98.12 154 TYR B O 1
ATOM 2782 N N . PRO B 1 155 ? 11.141 17.609 -2.576 1 98.38 155 PRO B N 1
ATOM 2783 C CA . PRO B 1 155 ? 12.602 17.656 -2.592 1 98.38 155 PRO B CA 1
ATOM 2784 C C . PRO B 1 155 ? 13.219 17.312 -1.235 1 98.38 155 PRO B C 1
ATOM 2786 O O . PRO B 1 155 ? 14.312 16.75 -1.172 1 98.38 155 PRO B O 1
ATOM 2789 N N . HIS B 1 156 ? 12.555 17.625 -0.149 1 96.88 156 HIS B N 1
ATOM 2790 C CA . HIS B 1 156 ? 13.117 17.391 1.176 1 96.88 156 HIS B CA 1
ATOM 2791 C C . HIS B 1 156 ? 13.219 15.898 1.476 1 96.88 156 HIS B C 1
ATOM 2793 O O . HIS B 1 156 ? 13.875 15.5 2.436 1 96.88 156 HIS B O 1
ATOM 2799 N N . ARG B 1 157 ? 12.609 15.086 0.668 1 97.56 157 ARG B N 1
ATOM 2800 C CA . ARG B 1 157 ? 12.703 13.641 0.826 1 97.56 157 ARG B CA 1
ATOM 2801 C C . ARG B 1 157 ? 13.883 13.078 0.04 1 97.56 157 ARG B C 1
ATOM 2803 O O . ARG B 1 157 ? 14.25 11.914 0.208 1 97.56 157 ARG B O 1
ATOM 2810 N N . ASN B 1 158 ? 14.469 13.906 -0.832 1 97.94 158 ASN B N 1
ATOM 2811 C CA . ASN B 1 158 ? 15.469 13.414 -1.774 1 97.94 158 ASN B CA 1
ATOM 2812 C C . ASN B 1 158 ? 16.641 12.758 -1.054 1 97.94 158 ASN B C 1
ATOM 2814 O O . ASN B 1 158 ? 17 11.625 -1.355 1 97.94 158 ASN B O 1
ATOM 2818 N N . GLU B 1 159 ? 17.172 13.398 -0.081 1 96.62 159 GLU B N 1
ATOM 2819 C CA . GLU B 1 159 ? 18.344 12.875 0.627 1 96.62 159 GLU B CA 1
ATOM 2820 C C . GLU B 1 159 ? 18.016 11.555 1.323 1 96.62 159 GLU B C 1
ATOM 2822 O O . GLU B 1 159 ? 18.781 10.586 1.221 1 96.62 159 GLU B O 1
ATOM 2827 N N . ILE B 1 160 ? 16.891 11.531 1.95 1 96.75 160 ILE B N 1
ATOM 2828 C CA . ILE B 1 160 ? 16.469 10.352 2.703 1 96.75 160 ILE B CA 1
ATOM 2829 C C . ILE B 1 160 ? 16.25 9.188 1.747 1 96.75 160 ILE B C 1
ATOM 2831 O O . ILE B 1 160 ? 16.609 8.047 2.053 1 96.75 160 ILE B O 1
ATOM 2835 N N . LEU B 1 161 ? 15.742 9.453 0.525 1 96.75 161 LEU B N 1
ATOM 2836 C CA . LEU B 1 161 ? 15.344 8.414 -0.416 1 96.75 161 LEU B CA 1
ATOM 2837 C C . LEU B 1 161 ? 16.469 8.117 -1.406 1 96.75 161 LEU B C 1
ATOM 2839 O O . LEU B 1 161 ? 16.312 7.273 -2.293 1 96.75 161 LEU B O 1
ATOM 2843 N N . GLY B 1 162 ? 17.578 8.812 -1.285 1 96.25 162 GLY B N 1
ATOM 2844 C CA . GLY B 1 162 ? 18.719 8.57 -2.156 1 96.25 162 GLY B CA 1
ATOM 2845 C C . GLY B 1 162 ? 18.5 9.086 -3.57 1 96.25 162 GLY B C 1
ATOM 2846 O O . GLY B 1 162 ? 18.969 8.469 -4.535 1 96.25 162 GLY B O 1
ATOM 2847 N N . ARG B 1 163 ? 17.734 10.148 -3.707 1 97.25 163 ARG B N 1
ATOM 2848 C CA . ARG B 1 163 ? 17.484 10.773 -5 1 97.25 163 ARG B CA 1
ATOM 2849 C C . ARG B 1 163 ? 18.359 12.008 -5.188 1 97.25 163 ARG B C 1
ATOM 2851 O O . ARG B 1 163 ? 18.516 12.812 -4.266 1 97.25 163 ARG B O 1
ATOM 2858 N N . PRO B 1 164 ? 18.938 12.094 -6.375 1 97.75 164 PRO B N 1
ATOM 2859 C CA . PRO B 1 164 ? 19.688 13.32 -6.637 1 97.75 164 PRO B CA 1
ATOM 2860 C C . PRO B 1 164 ? 18.797 14.555 -6.727 1 97.75 164 PRO B C 1
ATOM 2862 O O . PRO B 1 164 ? 17.703 14.492 -7.305 1 97.75 164 PRO B O 1
ATOM 2865 N N . SER B 1 165 ? 19.219 15.633 -6.188 1 98.12 165 SER B N 1
ATOM 2866 C CA . SER B 1 165 ? 18.484 16.891 -6.242 1 98.12 165 SER B CA 1
ATOM 2867 C C . SER B 1 165 ? 18.969 17.766 -7.398 1 98.12 165 SER B C 1
ATOM 2869 O O . SER B 1 165 ? 20.172 17.812 -7.688 1 98.12 165 SER B O 1
ATOM 2871 N N . THR B 1 166 ? 18.078 18.391 -7.984 1 98.25 166 THR B N 1
ATOM 2872 C CA . THR B 1 166 ? 18.453 19.391 -8.984 1 98.25 166 THR B CA 1
ATOM 2873 C C . THR B 1 166 ? 18.906 20.688 -8.32 1 98.25 166 THR B C 1
ATOM 2875 O O . THR B 1 166 ? 18.703 20.875 -7.121 1 98.25 166 THR B O 1
ATOM 2878 N N . ALA B 1 167 ? 19.5 21.547 -9.102 1 98.25 167 ALA B N 1
ATOM 2879 C CA . ALA B 1 167 ? 19.922 22.844 -8.586 1 98.25 167 ALA B CA 1
ATOM 2880 C C . ALA B 1 167 ? 18.734 23.656 -8.094 1 98.25 167 ALA B C 1
ATOM 2882 O O . ALA B 1 167 ? 18.828 24.344 -7.074 1 98.25 167 ALA B O 1
ATOM 2883 N N . GLU B 1 168 ? 17.656 23.516 -8.82 1 98.31 168 GLU B N 1
ATOM 2884 C CA . GLU B 1 168 ? 16.453 24.234 -8.445 1 98.31 168 GLU B CA 1
ATOM 2885 C C . GLU B 1 168 ? 15.898 23.719 -7.117 1 98.31 168 GLU B C 1
ATOM 2887 O O . GLU B 1 168 ? 15.438 24.5 -6.285 1 98.31 168 GLU B O 1
ATOM 2892 N N . GLU B 1 169 ? 15.883 22.406 -6.898 1 98.38 169 GLU B N 1
ATOM 2893 C CA . GLU B 1 169 ? 15.422 21.812 -5.648 1 98.38 169 GLU B CA 1
ATOM 2894 C C . GLU B 1 169 ? 16.312 22.219 -4.48 1 98.38 169 GLU B C 1
ATOM 2896 O O . GLU B 1 169 ? 15.828 22.5 -3.385 1 98.38 169 GLU B O 1
ATOM 2901 N N . ILE B 1 170 ? 17.594 22.266 -4.691 1 97.81 170 ILE B N 1
ATOM 2902 C CA . ILE B 1 170 ? 18.547 22.656 -3.654 1 97.81 170 ILE B CA 1
ATOM 2903 C C . ILE B 1 170 ? 18.281 24.094 -3.23 1 97.81 170 ILE B C 1
ATOM 2905 O O . ILE B 1 170 ? 18.234 24.406 -2.037 1 97.81 170 ILE B O 1
ATOM 2909 N N . ALA B 1 171 ? 18.078 24.953 -4.238 1 97.88 171 ALA B N 1
ATOM 2910 C CA . ALA B 1 171 ? 17.781 26.359 -3.951 1 97.88 171 ALA B CA 1
ATOM 2911 C C . ALA B 1 171 ? 16.453 26.484 -3.189 1 97.88 171 ALA B C 1
ATOM 2913 O O . ALA B 1 171 ? 16.359 27.281 -2.252 1 97.88 171 ALA B O 1
ATOM 2914 N N . PHE B 1 172 ? 15.5 25.719 -3.582 1 97.94 172 PHE B N 1
ATOM 2915 C CA . PHE B 1 172 ? 14.195 25.719 -2.938 1 97.94 172 PHE B CA 1
ATOM 2916 C C . PHE B 1 172 ? 14.312 25.328 -1.469 1 97.94 172 PHE B C 1
ATOM 2918 O O . PHE B 1 172 ? 13.68 25.938 -0.604 1 97.94 172 PHE B O 1
ATOM 2925 N N . LEU B 1 173 ? 15.109 24.297 -1.142 1 96.94 173 LEU B N 1
ATOM 2926 C CA . LEU B 1 173 ? 15.234 23.766 0.206 1 96.94 173 LEU B CA 1
ATOM 2927 C C . LEU B 1 173 ? 15.883 24.781 1.141 1 96.94 173 LEU B C 1
ATOM 2929 O O . LEU B 1 173 ? 15.828 24.625 2.363 1 96.94 173 LEU B O 1
ATOM 2933 N N . GLN B 1 174 ? 16.484 25.844 0.57 1 96.12 174 GLN B N 1
ATOM 2934 C CA . GLN B 1 174 ? 17.094 26.891 1.379 1 96.12 174 GLN B CA 1
ATOM 2935 C C . GLN B 1 174 ? 16.062 27.953 1.774 1 96.12 174 GLN B C 1
ATOM 2937 O O . GLN B 1 174 ? 16.328 28.812 2.617 1 96.12 174 GLN B O 1
ATOM 2942 N N . GLN B 1 175 ? 14.906 27.891 1.238 1 94.94 175 GLN B N 1
ATOM 2943 C CA . GLN B 1 175 ? 13.852 28.859 1.529 1 94.94 175 GLN B CA 1
ATOM 2944 C C . GLN B 1 175 ? 13.039 28.438 2.748 1 94.94 175 GLN B C 1
ATOM 2946 O O . GLN B 1 175 ? 12.984 27.25 3.082 1 94.94 175 GLN B O 1
ATOM 2951 N N . PRO B 1 176 ? 12.43 29.375 3.395 1 91.06 176 PRO B N 1
ATOM 2952 C CA . PRO B 1 176 ? 11.531 29.016 4.496 1 91.06 176 PRO B CA 1
ATOM 2953 C C . PRO B 1 176 ? 10.328 28.188 4.039 1 91.06 176 PRO B C 1
ATOM 2955 O O . PRO B 1 176 ? 9.82 28.391 2.936 1 91.06 176 PRO B O 1
ATOM 2958 N N . ASN B 1 177 ? 9.875 27.266 4.855 1 87.31 177 ASN B N 1
ATOM 2959 C CA . ASN B 1 177 ? 8.68 26.469 4.609 1 87.31 177 ASN B CA 1
ATOM 2960 C C . ASN B 1 177 ? 8.867 25.531 3.416 1 87.31 177 ASN B C 1
ATOM 2962 O O . ASN B 1 177 ? 7.938 25.328 2.627 1 87.31 177 ASN B O 1
ATOM 2966 N N . SER B 1 178 ? 10.094 25.062 3.227 1 89.69 178 SER B N 1
ATOM 2967 C CA . SER B 1 178 ? 10.422 24.203 2.086 1 89.69 178 SER B CA 1
ATOM 2968 C C . SER B 1 178 ? 10.312 22.734 2.453 1 89.69 178 SER B C 1
ATOM 2970 O O . SER B 1 178 ? 10.633 21.859 1.64 1 89.69 178 SER B O 1
ATOM 2972 N N . SER B 1 179 ? 9.945 22.469 3.73 1 86.25 179 SER B N 1
ATOM 2973 C CA . SER B 1 179 ? 9.773 21.109 4.211 1 86.25 179 SER B CA 1
ATOM 2974 C C . SER B 1 179 ? 8.625 21.016 5.215 1 86.25 179 SER B C 1
ATOM 2976 O O . SER B 1 179 ? 8.297 22 5.887 1 86.25 179 SER B O 1
ATOM 2978 N N . PHE B 1 180 ? 8.109 19.906 5.016 1 81.69 180 PHE B N 1
ATOM 2979 C CA . PHE B 1 180 ? 7.02 19.656 5.945 1 81.69 180 PHE B CA 1
ATOM 2980 C C . PHE B 1 180 ? 7.285 18.391 6.758 1 81.69 180 PHE B C 1
ATOM 2982 O O . PHE B 1 180 ? 7.98 17.484 6.293 1 81.69 180 PHE B O 1
#